Protein AF-A0A9E1IJA1-F1 (afdb_monomer_lite)

Sequence (299 aa):
PPPPMDEAPPPPPMDEAPPPPPMDEAPPPPPMDEAPPLPPMDEAPPPPPEAFPEAKGEAPTLEAEDEWGTVVAIDDDDAQFELGREAQLVQVGWMVNGTVVCGNHTKADLILPENRLVEGQEFLAMDYFLLQVRGRRGFVEILEHTEVLVDGDEPEEDRFDQIRDFEIEVIRRDDRGEEDFNIRLDITEDRSLPDPRARLVRIDNEDPLVAALITKGLPKGAERVIRCGKMEITLFYDGDGVTISNYLDTYRHGEGFKPFFVQRGKKRFKTAPEDGVDIELQVGDRLVIGNAVYLLKEE

Secondary structure (DSSP, 8-state):
-PPPPPPPPPPPPPPPPPPPPPPPPPPPPPPPPPPPPPPPPPPPPPPPP-----------------SS--B-EEEHHHHHHHHTSSEEEEEEEEEE-EEEEEESBTTSSEE-PEEE-STT------EEEEEEEETTEEEEEES-TTTEEETTB--SSSEES--SS-EEEEEEE-TTS-EEEEEEEEEE--TTSSSTT-EEEEEP-SSHHHHHHHEEEE-BTSEEEEEETTEEEEEEE-SS-EEEES-HHHHHSSSS---EEEE-TTS--EEPPTT---EEE-TT-EEEETTEEEEEEE-

Foldseek 3Di:
DDDDDDDDDDDDDDDDDDDDDDDDDDDDDDDDDDDDDDDDDDDDDDDDDDDDDDDPDDDDDPPPPPPQADFAADELVVLVVQVPFFKKKFFFFFWDAAKFWEWRHLPGLNHQHAYDDDPPQDDDTDTQWMWHAFQQWTKIFGPDQVFKDKQNHRDPDRMGGGLPDIKIWGFHADSVRHTDDTWIWHFAQDCQDPDNSTTTRGTDPPDSVSRSRGMGHADAQDWDWDDDNQWIWIWYHPPFWIKIFPGQCSCPPDDDHWFKWKAAASDHIDGDDNVRPIDIHGAQIWIQTRGTIIGIHGD

Radius of gyration: 28.22 Å; chains: 1; bounding box: 72×65×100 Å

pLDDT: mean 84.9, std 16.76, range [34.38, 98.31]

Structure (mmCIF, N/CA/C/O backbone):
data_AF-A0A9E1IJA1-F1
#
_entry.id   AF-A0A9E1IJA1-F1
#
loop_
_atom_site.group_PDB
_atom_site.id
_atom_site.type_symbol
_atom_site.label_atom_id
_atom_site.label_alt_id
_atom_site.label_comp_id
_atom_site.label_asym_id
_atom_site.label_entity_id
_atom_site.label_seq_id
_atom_site.pdbx_PDB_ins_code
_atom_site.Cartn_x
_atom_site.Cartn_y
_atom_site.Cartn_z
_atom_site.occupancy
_atom_site.B_iso_or_equiv
_atom_site.auth_seq_id
_atom_site.auth_comp_id
_atom_site.auth_asym_id
_atom_site.auth_atom_id
_atom_site.pdbx_PDB_model_num
ATOM 1 N N . PRO A 1 1 ? 33.658 -15.334 67.766 1.00 54.12 1 PRO A N 1
ATOM 2 C CA . PRO A 1 1 ? 33.503 -13.915 67.362 1.00 54.12 1 PRO A CA 1
ATOM 3 C C . PRO A 1 1 ? 34.153 -13.669 65.990 1.00 54.12 1 PRO A C 1
ATOM 5 O O . PRO A 1 1 ? 35.345 -13.940 65.860 1.00 54.12 1 PRO A O 1
ATOM 8 N N . PRO A 1 2 ? 33.392 -13.249 64.963 1.00 51.09 2 PRO A N 1
ATOM 9 C CA . PRO A 1 2 ? 33.969 -12.872 63.674 1.00 51.09 2 PRO A CA 1
ATOM 10 C C . PRO A 1 2 ? 34.705 -11.518 63.783 1.00 51.09 2 PRO A C 1
ATOM 12 O O . PRO A 1 2 ? 34.383 -10.733 64.681 1.00 51.09 2 PRO A O 1
ATOM 15 N N . PRO A 1 3 ? 35.708 -11.254 62.924 1.00 59.22 3 PRO A N 1
ATOM 16 C CA . PRO A 1 3 ? 36.438 -9.987 62.920 1.00 59.22 3 PRO A CA 1
ATOM 17 C C . PRO A 1 3 ? 35.564 -8.844 62.365 1.00 59.22 3 PRO A C 1
ATOM 19 O O . PRO A 1 3 ? 34.616 -9.114 61.622 1.00 59.22 3 PRO A O 1
ATOM 22 N N . PRO A 1 4 ? 35.850 -7.580 62.726 1.00 60.84 4 PRO A N 1
ATOM 23 C CA . PRO A 1 4 ? 35.076 -6.437 62.258 1.00 60.84 4 PRO A CA 1
ATOM 24 C C . PRO A 1 4 ? 35.341 -6.204 60.765 1.00 60.84 4 PRO A C 1
ATOM 26 O O . PRO A 1 4 ? 36.483 -6.292 60.317 1.00 60.84 4 PRO A O 1
ATOM 29 N N . MET A 1 5 ? 34.278 -5.948 60.000 1.00 63.00 5 MET A N 1
ATOM 30 C CA . MET A 1 5 ? 34.386 -5.581 58.588 1.00 63.00 5 MET A CA 1
ATOM 31 C C . MET A 1 5 ? 34.782 -4.107 58.476 1.00 63.00 5 MET A C 1
ATOM 33 O O . MET A 1 5 ? 34.131 -3.256 59.077 1.00 63.00 5 MET A O 1
ATOM 37 N N . ASP A 1 6 ? 35.849 -3.837 57.723 1.00 63.25 6 ASP A N 1
ATOM 38 C CA . ASP A 1 6 ? 36.274 -2.490 57.336 1.00 63.25 6 ASP A CA 1
ATOM 39 C C . ASP A 1 6 ? 35.200 -1.858 56.437 1.00 63.25 6 ASP A C 1
ATOM 41 O O . ASP A 1 6 ? 34.873 -2.392 55.373 1.00 63.25 6 ASP A O 1
ATOM 45 N N . GLU A 1 7 ? 34.638 -0.728 56.867 1.00 65.19 7 GLU A N 1
ATOM 46 C CA . GLU A 1 7 ? 33.746 0.084 56.040 1.00 65.19 7 GLU A CA 1
ATOM 47 C C . GLU A 1 7 ? 34.554 0.774 54.932 1.00 65.19 7 GLU A C 1
ATOM 49 O O . GLU A 1 7 ? 35.564 1.434 55.182 1.00 65.19 7 GLU A O 1
ATOM 54 N N . ALA A 1 8 ? 34.106 0.615 53.685 1.00 67.75 8 ALA A N 1
ATOM 55 C CA . ALA A 1 8 ? 34.710 1.281 52.540 1.00 67.75 8 ALA A CA 1
ATOM 56 C C . ALA A 1 8 ? 34.516 2.811 52.628 1.00 67.75 8 ALA A C 1
ATOM 58 O O . ALA A 1 8 ? 33.456 3.270 53.065 1.00 67.75 8 ALA A O 1
ATOM 59 N N . PRO A 1 9 ? 35.505 3.614 52.194 1.00 71.75 9 PRO A N 1
ATOM 60 C CA . PRO A 1 9 ? 35.419 5.067 52.261 1.00 71.75 9 PRO A CA 1
ATOM 61 C C . PRO A 1 9 ? 34.313 5.613 51.339 1.00 71.75 9 PRO A C 1
ATOM 63 O O . PRO A 1 9 ? 34.034 5.020 50.292 1.00 71.75 9 PRO A O 1
ATOM 66 N N . PRO A 1 10 ? 33.695 6.754 51.697 1.00 73.38 10 PRO A N 1
ATOM 67 C CA . PRO A 1 10 ? 32.639 7.358 50.896 1.00 73.38 10 PRO A CA 1
ATOM 68 C C . PRO A 1 10 ? 33.165 7.830 49.528 1.00 73.38 10 PRO A C 1
ATOM 70 O O . PRO A 1 10 ? 34.338 8.203 49.409 1.00 73.38 10 PRO A O 1
ATOM 73 N N . PRO A 1 11 ? 32.308 7.832 48.491 1.00 69.00 11 PRO A N 1
ATOM 74 C CA . PRO A 1 11 ? 32.689 8.287 47.161 1.00 69.00 11 PRO A CA 1
ATOM 75 C C . PRO A 1 11 ? 33.020 9.791 47.155 1.00 69.00 11 PRO A C 1
ATOM 77 O O . PRO A 1 11 ? 32.450 10.555 47.941 1.00 69.00 11 PRO A O 1
ATOM 80 N N . PRO A 1 12 ? 33.929 10.234 46.267 1.00 71.25 12 PRO A N 1
ATOM 81 C CA . PRO A 1 12 ? 34.278 11.643 46.140 1.00 71.25 12 PRO A CA 1
ATOM 82 C C . PRO A 1 12 ? 33.097 12.470 45.594 1.00 71.25 12 PRO A C 1
ATOM 84 O O . PRO A 1 12 ? 32.263 11.937 44.856 1.00 71.25 12 PRO A O 1
ATOM 87 N N . PRO A 1 13 ? 33.020 13.772 45.931 1.00 68.75 13 PRO A N 1
ATOM 88 C CA . PRO A 1 13 ? 31.987 14.661 45.410 1.00 68.75 13 PRO A CA 1
ATOM 89 C C . PRO A 1 13 ? 32.141 14.842 43.895 1.00 68.75 13 PRO A C 1
ATOM 91 O O . PRO A 1 13 ? 33.257 14.941 43.386 1.00 68.75 13 PRO A O 1
ATOM 94 N N . MET A 1 14 ? 31.015 14.872 43.179 1.00 67.62 14 MET A N 1
ATOM 95 C CA . MET A 1 14 ? 30.995 15.134 41.739 1.00 67.62 14 MET A CA 1
ATOM 96 C C . MET A 1 14 ? 31.075 16.641 41.474 1.00 67.62 14 MET A C 1
ATOM 98 O O . MET A 1 14 ? 30.318 17.404 42.071 1.00 67.62 14 MET A O 1
ATOM 102 N N . ASP A 1 15 ? 31.976 17.046 40.578 1.00 69.44 15 ASP A N 1
ATOM 103 C CA . ASP A 1 15 ? 32.079 18.420 40.078 1.00 69.44 15 ASP A CA 1
ATOM 104 C C . ASP A 1 15 ? 30.843 18.774 39.235 1.00 69.44 15 ASP A C 1
ATOM 106 O O . ASP A 1 15 ? 30.513 18.082 38.267 1.00 69.44 15 ASP A O 1
ATOM 110 N N . GLU A 1 16 ? 30.164 19.864 39.593 1.00 67.06 16 GLU A N 1
ATOM 111 C CA . GLU A 1 16 ? 29.080 20.434 38.791 1.00 67.06 16 GLU A CA 1
ATOM 112 C C . GLU A 1 16 ? 29.640 21.082 37.517 1.00 67.06 16 GLU A C 1
ATOM 114 O O . GLU A 1 16 ? 30.598 21.858 37.546 1.00 67.06 16 GLU A O 1
ATOM 119 N N . ALA A 1 17 ? 29.028 20.766 36.373 1.00 69.06 17 ALA A N 1
ATOM 120 C CA . ALA A 1 17 ? 29.396 21.354 35.092 1.00 69.06 17 ALA A CA 1
ATOM 121 C C . ALA A 1 17 ? 29.035 22.855 35.043 1.00 69.06 17 ALA A C 1
ATOM 123 O O . ALA A 1 17 ? 27.993 23.254 35.571 1.00 69.06 17 ALA A O 1
ATOM 124 N N . PRO A 1 18 ? 29.851 23.698 34.380 1.00 71.88 18 PRO A N 1
ATOM 125 C CA . PRO A 1 18 ? 29.576 25.125 34.273 1.00 71.88 18 PRO A CA 1
ATOM 126 C C . PRO A 1 18 ? 28.311 25.401 33.438 1.00 71.88 18 PRO A C 1
ATOM 128 O O . PRO A 1 18 ? 28.006 24.644 32.510 1.00 71.88 18 PRO A O 1
ATOM 131 N N . PRO A 1 19 ? 27.581 26.494 33.731 1.00 73.00 19 PRO A N 1
ATOM 132 C CA . PRO A 1 19 ? 26.377 26.851 32.994 1.00 73.00 19 PRO A CA 1
ATOM 133 C C . PRO A 1 19 ? 26.694 27.218 31.533 1.00 73.00 19 PRO A C 1
ATOM 135 O O . PRO A 1 19 ? 27.780 27.733 31.243 1.00 73.00 19 PRO A O 1
ATOM 138 N N . PRO A 1 20 ? 25.753 26.974 30.603 1.00 69.31 20 PRO A N 1
ATOM 139 C CA . PRO A 1 20 ? 25.940 27.302 29.196 1.00 69.31 20 PRO A CA 1
ATOM 140 C C . PRO A 1 20 ? 26.012 28.824 28.971 1.00 69.31 20 PRO A C 1
ATOM 142 O O . PRO A 1 20 ? 25.393 29.590 29.716 1.00 69.31 20 PRO A O 1
ATOM 145 N N . PRO A 1 21 ? 26.749 29.277 27.940 1.00 70.81 21 PRO A N 1
ATOM 146 C CA . PRO A 1 21 ? 26.824 30.690 27.592 1.00 70.81 21 PRO A CA 1
ATOM 147 C C . PRO A 1 21 ? 25.475 31.215 27.061 1.00 70.81 21 PRO A C 1
ATOM 149 O O . PRO A 1 21 ? 24.700 30.443 26.487 1.00 70.81 21 PRO A O 1
ATOM 152 N N . PRO A 1 22 ? 25.186 32.521 27.225 1.00 68.12 22 PRO A N 1
ATOM 153 C CA . PRO A 1 22 ? 23.973 33.130 26.690 1.00 68.12 22 PRO A CA 1
ATOM 154 C C . PRO A 1 22 ? 23.989 33.115 25.156 1.00 68.12 22 PRO A C 1
ATOM 156 O O . PRO A 1 22 ? 25.031 33.329 24.537 1.00 68.12 22 PRO A O 1
ATOM 159 N N . MET A 1 23 ? 22.829 32.851 24.551 1.00 68.75 23 MET A N 1
ATOM 160 C CA . MET A 1 23 ? 22.661 32.893 23.098 1.00 68.75 23 MET A CA 1
ATOM 161 C C . MET A 1 23 ? 22.440 34.333 22.629 1.00 68.75 23 MET A C 1
ATOM 163 O O . MET A 1 23 ? 21.618 35.044 23.204 1.00 68.75 23 MET A O 1
ATOM 167 N N . ASP A 1 24 ? 23.168 34.737 21.588 1.00 70.25 24 ASP A N 1
ATOM 168 C CA . ASP A 1 24 ? 22.983 36.016 20.896 1.00 70.25 24 ASP A CA 1
ATOM 169 C C . ASP A 1 24 ? 21.649 36.009 20.133 1.00 70.25 24 ASP A C 1
ATOM 171 O O . ASP A 1 24 ? 21.377 35.100 19.342 1.00 70.25 24 ASP A O 1
ATOM 175 N N . GLU A 1 25 ? 20.813 37.022 20.364 1.00 64.44 25 GLU A N 1
ATOM 176 C CA . GLU A 1 25 ? 19.577 37.226 19.607 1.00 64.44 25 GLU A CA 1
ATOM 177 C C . GLU A 1 25 ? 19.898 37.700 18.183 1.00 64.44 25 GLU A C 1
ATOM 179 O O . GLU A 1 25 ? 20.655 38.649 17.968 1.00 64.44 25 GLU A O 1
ATOM 184 N N . ALA A 1 26 ? 19.310 37.033 17.189 1.00 65.25 26 ALA A N 1
ATOM 185 C CA . ALA A 1 26 ? 19.467 37.403 15.788 1.00 65.25 26 ALA A CA 1
ATOM 186 C C . ALA A 1 26 ? 18.785 38.756 15.487 1.00 65.25 26 ALA A C 1
ATOM 188 O O . ALA A 1 26 ? 17.707 39.033 16.021 1.00 65.25 26 ALA A O 1
ATOM 189 N N . PRO A 1 27 ? 19.367 39.595 14.609 1.00 68.25 27 PRO A N 1
ATOM 190 C CA . PRO A 1 27 ? 18.772 40.875 14.243 1.00 68.25 27 PRO A CA 1
ATOM 191 C C . PRO A 1 27 ? 17.455 40.688 13.467 1.00 68.25 27 PRO A C 1
ATOM 193 O O . PRO A 1 27 ? 17.305 39.707 12.731 1.00 68.25 27 PRO A O 1
ATOM 196 N N . PRO A 1 28 ? 16.503 41.631 13.595 1.00 69.69 28 PRO A N 1
ATOM 197 C CA . PRO A 1 28 ? 15.216 41.545 12.918 1.00 69.69 28 PRO A CA 1
ATOM 198 C C . PRO A 1 28 ? 15.365 41.658 11.390 1.00 69.69 28 PRO A C 1
ATOM 200 O O . PRO A 1 28 ? 16.285 42.325 10.903 1.00 69.69 28 PRO A O 1
ATOM 203 N N . PRO A 1 29 ? 14.456 41.029 10.622 1.00 62.00 29 PRO A N 1
ATOM 204 C CA . PRO A 1 29 ? 14.501 41.064 9.167 1.00 62.00 29 PRO A CA 1
ATOM 205 C C . PRO A 1 29 ? 14.208 42.473 8.620 1.00 62.00 29 PRO A C 1
ATOM 207 O O . PRO A 1 29 ? 13.456 43.235 9.237 1.00 62.00 29 PRO A O 1
ATOM 210 N N . PRO A 1 30 ? 14.781 42.832 7.456 1.00 65.88 30 PRO A N 1
ATOM 211 C CA . PRO A 1 30 ? 14.491 44.101 6.801 1.00 65.88 30 PRO A CA 1
ATOM 212 C C . PRO A 1 30 ? 13.049 44.141 6.256 1.00 65.88 30 PRO A C 1
ATOM 214 O O . PRO A 1 30 ? 12.488 43.092 5.928 1.00 65.88 30 PRO A O 1
ATOM 217 N N . PRO A 1 31 ? 12.443 45.337 6.135 1.00 64.00 31 PRO A N 1
ATOM 218 C CA . PRO A 1 31 ? 11.104 45.490 5.573 1.00 64.00 31 PRO A CA 1
ATOM 219 C C . PRO A 1 31 ? 11.089 45.147 4.076 1.00 64.00 31 PRO A C 1
ATOM 221 O O . PRO A 1 31 ? 12.030 45.472 3.351 1.00 64.00 31 PRO A O 1
ATOM 224 N N . MET A 1 32 ? 10.017 44.491 3.627 1.00 64.94 32 MET A N 1
ATOM 225 C CA . MET A 1 32 ? 9.801 44.163 2.215 1.00 64.94 32 MET A CA 1
ATOM 226 C C . MET A 1 32 ? 9.172 45.349 1.477 1.00 64.94 32 MET A C 1
ATOM 228 O O . MET A 1 32 ? 8.198 45.923 1.960 1.00 64.94 32 MET A O 1
ATOM 232 N N . ASP A 1 33 ? 9.724 45.690 0.312 1.00 61.84 33 ASP A N 1
ATOM 233 C CA . ASP A 1 33 ? 9.159 46.679 -0.611 1.00 61.84 33 ASP A CA 1
ATOM 234 C C . ASP A 1 33 ? 7.861 46.148 -1.245 1.00 61.84 33 ASP A C 1
ATOM 236 O O . ASP A 1 33 ? 7.817 45.032 -1.770 1.00 61.84 33 ASP A O 1
ATOM 240 N N . GLU A 1 34 ? 6.805 46.962 -1.211 1.00 54.72 34 GLU A N 1
ATOM 241 C CA . GLU A 1 34 ? 5.533 46.681 -1.881 1.00 54.72 34 GLU A CA 1
ATOM 242 C C . GLU A 1 34 ? 5.691 46.763 -3.408 1.00 54.72 34 GLU A C 1
ATOM 244 O O . GLU A 1 34 ? 6.220 47.733 -3.957 1.00 54.72 34 GLU A O 1
ATOM 249 N N . ALA A 1 35 ? 5.207 45.738 -4.113 1.00 59.97 35 ALA A N 1
ATOM 250 C CA . ALA A 1 35 ? 5.192 45.711 -5.571 1.00 59.97 35 ALA A CA 1
ATOM 251 C C . ALA A 1 35 ? 4.186 46.737 -6.142 1.00 59.97 35 ALA A C 1
ATOM 253 O O . ALA A 1 35 ? 3.112 46.933 -5.567 1.00 59.97 35 ALA A O 1
ATOM 254 N N . PRO A 1 36 ? 4.486 47.378 -7.288 1.00 59.06 36 PRO A N 1
ATOM 255 C CA . PRO A 1 36 ? 3.587 48.353 -7.896 1.00 59.06 36 PRO A CA 1
ATOM 256 C C . PRO A 1 36 ? 2.305 47.693 -8.444 1.00 59.06 36 PRO A C 1
ATOM 258 O O . PRO A 1 36 ? 2.344 46.541 -8.885 1.00 59.06 36 PRO A O 1
ATOM 261 N N . PRO A 1 37 ? 1.170 48.417 -8.464 1.00 58.81 37 PRO A N 1
ATOM 262 C CA . PRO A 1 37 ? -0.103 47.883 -8.933 1.00 58.81 37 PRO A CA 1
ATOM 263 C C . PRO A 1 37 ? -0.094 47.613 -10.444 1.00 58.81 37 PRO A C 1
ATOM 265 O O . PRO A 1 37 ? 0.488 48.364 -11.229 1.00 58.81 37 PRO A O 1
ATOM 268 N N . LEU A 1 38 ? -0.775 46.535 -10.842 1.00 53.44 38 LEU A N 1
ATOM 269 C CA . LEU A 1 38 ? -0.938 46.130 -12.239 1.00 53.44 38 LEU A CA 1
ATOM 270 C C . LEU A 1 38 ? -1.835 47.115 -13.019 1.00 53.44 38 LEU A C 1
ATOM 272 O O . LEU A 1 38 ? -2.770 47.680 -12.444 1.00 53.44 38 LEU A O 1
ATOM 276 N N . PRO A 1 39 ? -1.587 47.315 -14.327 1.00 53.09 39 PRO A N 1
ATOM 277 C CA . PRO A 1 39 ? -2.423 48.165 -15.169 1.00 53.09 39 PRO A CA 1
ATOM 278 C C . PRO A 1 39 ? -3.796 47.521 -15.458 1.00 53.09 39 PRO A C 1
ATOM 280 O O . PRO A 1 39 ? -3.899 46.293 -15.500 1.00 53.09 39 PRO A O 1
ATOM 283 N N . PRO A 1 40 ? -4.851 48.327 -15.687 1.00 54.53 40 PRO A N 1
ATOM 284 C CA . PRO A 1 40 ? -6.183 47.821 -16.008 1.00 54.53 40 PRO A CA 1
ATOM 285 C C . PRO A 1 40 ? -6.219 47.182 -17.404 1.00 54.53 40 PRO A C 1
ATOM 287 O O . PRO A 1 40 ? -5.657 47.720 -18.359 1.00 54.53 40 PRO A O 1
ATOM 290 N N . MET A 1 41 ? -6.889 46.034 -17.509 1.00 53.53 41 MET A N 1
ATOM 291 C CA . MET A 1 41 ? -7.166 45.346 -18.774 1.00 53.53 41 MET A CA 1
ATOM 292 C C . MET A 1 41 ? -8.319 46.045 -19.511 1.00 53.53 41 MET A C 1
ATOM 294 O O . MET A 1 41 ? -9.335 46.371 -18.902 1.00 53.53 41 MET A O 1
ATOM 298 N N . ASP A 1 42 ? -8.140 46.262 -20.813 1.00 48.00 42 ASP A N 1
ATOM 299 C CA . ASP A 1 42 ? -9.104 46.874 -21.735 1.00 48.00 42 ASP A CA 1
ATOM 300 C C . ASP A 1 42 ? -10.232 45.873 -22.073 1.00 48.00 42 ASP A C 1
ATOM 302 O O . ASP A 1 42 ? -9.959 44.747 -22.501 1.00 48.00 42 ASP A O 1
ATOM 306 N N . GLU A 1 43 ? -11.496 46.261 -21.879 1.00 47.69 43 GLU A N 1
ATOM 307 C CA . GLU A 1 43 ? -12.670 45.461 -22.257 1.00 47.69 43 GLU A CA 1
ATOM 308 C C . GLU A 1 43 ? -12.865 45.465 -23.782 1.00 47.69 43 GLU A C 1
ATOM 310 O O . GLU A 1 43 ? -13.032 46.514 -24.407 1.00 47.69 43 GLU A O 1
ATOM 315 N N . ALA A 1 44 ? -12.913 44.279 -24.395 1.00 47.62 44 ALA A N 1
ATOM 316 C CA . ALA A 1 44 ? -13.358 44.120 -25.778 1.00 47.62 44 ALA A CA 1
ATOM 317 C C . ALA A 1 44 ? -14.905 44.034 -25.855 1.00 47.62 44 ALA A C 1
ATOM 319 O O . ALA A 1 44 ? -15.533 43.469 -24.958 1.00 47.62 44 ALA A O 1
ATOM 320 N N . PRO A 1 45 ? -15.537 44.577 -26.917 1.00 49.44 45 PRO A N 1
ATOM 321 C CA . PRO A 1 45 ? -16.986 44.789 -26.992 1.00 49.44 45 PRO A CA 1
ATOM 322 C C . PRO A 1 45 ? -17.794 43.494 -27.218 1.00 49.44 45 PRO A C 1
ATOM 324 O O . PRO A 1 45 ? -17.269 42.530 -27.780 1.00 49.44 45 PRO A O 1
ATOM 327 N N . PRO A 1 46 ? -19.092 43.470 -26.845 1.00 52.25 46 PRO A N 1
ATOM 328 C CA . PRO A 1 46 ? -19.922 42.273 -26.946 1.00 52.25 46 PRO A CA 1
ATOM 329 C C . PRO A 1 46 ? -20.316 41.949 -28.403 1.00 52.25 46 PRO A C 1
ATOM 331 O O . PRO A 1 46 ? -20.530 42.868 -29.202 1.00 52.25 46 PRO A O 1
ATOM 334 N N . PRO A 1 47 ? -20.469 40.660 -28.763 1.00 55.06 47 PRO A N 1
ATOM 335 C CA . PRO A 1 47 ? -20.999 40.254 -30.063 1.00 55.06 47 PRO A CA 1
ATOM 336 C C . PRO A 1 47 ? -22.531 40.459 -30.171 1.00 55.06 47 PRO A C 1
ATOM 338 O O . PRO A 1 47 ? -23.228 40.480 -29.153 1.00 55.06 47 PRO A O 1
ATOM 341 N N . PRO A 1 48 ? -23.074 40.629 -31.397 1.00 50.66 48 PRO A N 1
ATOM 342 C CA . PRO A 1 48 ? -24.495 40.899 -31.640 1.00 50.66 48 PRO A CA 1
ATOM 343 C C . PRO A 1 48 ? -25.390 39.653 -31.454 1.00 50.66 48 PRO A C 1
ATOM 345 O O . PRO A 1 48 ? -24.892 38.529 -31.513 1.00 50.66 48 PRO A O 1
ATOM 348 N N . PRO A 1 49 ? -26.713 39.832 -31.248 1.00 48.94 49 PRO A N 1
ATOM 349 C CA . PRO A 1 49 ? -27.606 38.753 -30.836 1.00 48.94 49 PRO A CA 1
ATOM 350 C C . PRO A 1 49 ? -28.112 37.926 -32.026 1.00 48.94 49 PRO A C 1
ATOM 352 O O . PRO A 1 49 ? -28.748 38.462 -32.934 1.00 48.94 49 PRO A O 1
ATOM 355 N N . GLU A 1 50 ? -27.916 36.609 -31.970 1.00 44.66 50 GLU A N 1
ATOM 356 C CA . GLU A 1 50 ? -28.661 35.636 -32.774 1.00 44.66 50 GLU A CA 1
ATOM 357 C C . GLU A 1 50 ? -29.600 34.823 -31.878 1.00 44.66 50 GLU A C 1
ATOM 359 O O . GLU A 1 50 ? -29.308 34.533 -30.718 1.00 44.66 50 GLU A O 1
ATOM 364 N N . ALA A 1 51 ? -30.785 34.538 -32.409 1.00 38.50 51 ALA A N 1
ATOM 365 C CA . ALA A 1 51 ? -31.956 34.126 -31.659 1.00 38.50 51 ALA A CA 1
ATOM 366 C C . ALA A 1 51 ? -32.258 32.617 -31.774 1.00 38.50 51 ALA A C 1
ATOM 368 O O . ALA A 1 51 ? -32.185 32.054 -32.865 1.00 38.50 51 ALA A O 1
ATOM 369 N N . PHE A 1 52 ? -32.762 32.081 -30.648 1.00 37.38 52 PHE A N 1
ATOM 370 C CA . PHE A 1 52 ? -33.515 30.829 -30.397 1.00 37.38 52 PHE A CA 1
ATOM 371 C C . PHE A 1 52 ? -32.731 29.505 -30.257 1.00 37.38 52 PHE A C 1
ATOM 373 O O . PHE A 1 52 ? -31.729 29.335 -30.944 1.00 37.38 52 PHE A O 1
ATOM 380 N N . PRO A 1 53 ? -33.217 28.505 -29.473 1.00 41.62 53 PRO A N 1
ATOM 381 C CA . PRO A 1 53 ? -34.417 28.449 -28.616 1.00 41.62 53 PRO A CA 1
ATOM 382 C C . PRO A 1 53 ? -34.120 28.159 -27.121 1.00 41.62 53 PRO A C 1
ATOM 384 O O . PRO A 1 53 ? -33.017 27.779 -26.742 1.00 41.62 53 PRO A O 1
ATOM 387 N N . GLU A 1 54 ? -35.132 28.337 -26.266 1.00 47.62 54 GLU A N 1
ATOM 388 C CA . GLU A 1 54 ? -35.098 28.064 -24.822 1.00 47.62 54 GLU A CA 1
ATOM 389 C C . GLU A 1 54 ? -34.664 26.622 -24.502 1.00 47.62 54 GLU A C 1
ATOM 391 O O . GLU A 1 54 ? -35.419 25.669 -24.701 1.00 47.62 54 GLU A O 1
ATOM 396 N N . ALA A 1 55 ? -33.469 26.472 -23.933 1.00 35.75 55 ALA A N 1
ATOM 397 C CA . ALA A 1 55 ? -33.071 25.292 -23.180 1.00 35.75 55 ALA A CA 1
ATOM 398 C C . ALA A 1 55 ? -32.993 25.688 -21.703 1.00 35.75 55 ALA A C 1
ATOM 400 O O . ALA A 1 55 ? -32.244 26.591 -21.328 1.00 35.75 55 ALA A O 1
ATOM 401 N N . LYS A 1 56 ? -33.797 25.029 -20.865 1.00 48.31 56 LYS A N 1
ATOM 402 C CA . LYS A 1 56 ? -33.665 25.072 -19.407 1.00 48.31 56 LYS A CA 1
ATOM 403 C C . LYS A 1 56 ? -32.316 24.454 -19.033 1.00 48.31 56 LYS A C 1
ATOM 405 O O . LYS A 1 56 ? -32.228 23.247 -18.849 1.00 48.31 56 LYS A O 1
ATOM 410 N N . GLY A 1 57 ? -31.277 25.278 -18.986 1.00 34.38 57 GLY A N 1
ATOM 411 C CA . GLY A 1 57 ? -30.021 24.944 -18.334 1.00 34.38 57 GLY A CA 1
ATOM 412 C C . GLY A 1 57 ? -30.154 25.268 -16.856 1.00 34.38 57 GLY A C 1
ATOM 413 O O . GLY A 1 57 ? -30.332 26.432 -16.493 1.00 34.38 57 GLY A O 1
ATOM 414 N N . GLU A 1 58 ? -30.117 24.237 -16.019 1.00 41.53 58 GLU A N 1
ATOM 415 C CA . GLU A 1 58 ? -29.746 24.394 -14.617 1.00 41.53 58 GLU A CA 1
ATOM 416 C C . GLU A 1 58 ? -28.430 25.177 -14.548 1.00 41.53 58 GLU A C 1
ATOM 418 O O . GLU A 1 58 ? -27.515 24.970 -15.349 1.00 41.53 58 G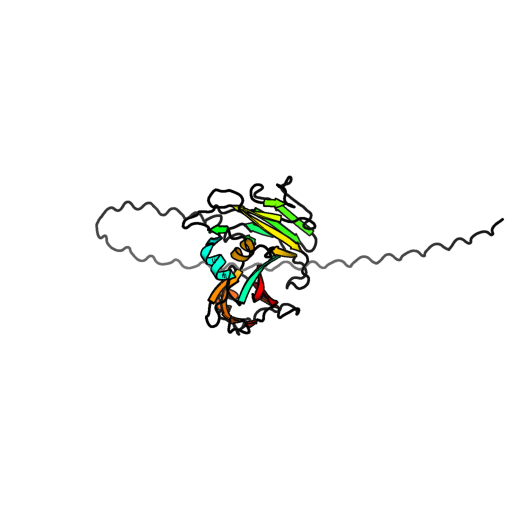LU A O 1
ATOM 423 N N . ALA A 1 59 ? -28.373 26.141 -13.630 1.00 41.38 59 ALA A N 1
ATOM 424 C CA . ALA A 1 59 ? -27.145 26.859 -13.331 1.00 41.38 59 ALA A CA 1
ATOM 425 C C . ALA A 1 59 ? -26.063 25.845 -12.920 1.00 41.38 59 ALA A C 1
ATOM 427 O O . ALA A 1 59 ? -26.407 24.857 -12.267 1.00 41.38 59 ALA A O 1
ATOM 428 N N . PRO A 1 60 ? -24.780 26.072 -13.253 1.00 41.41 60 PRO A N 1
ATOM 429 C CA . PRO A 1 60 ? -23.714 25.220 -12.757 1.00 41.41 60 PRO A CA 1
ATOM 430 C C . PRO A 1 60 ? -23.758 25.267 -11.230 1.00 41.41 60 PRO A C 1
ATOM 432 O O . PRO A 1 60 ? -23.523 26.309 -10.614 1.00 41.41 60 PRO A O 1
ATOM 435 N N . THR A 1 61 ? -24.120 24.142 -10.620 1.00 40.75 61 THR A N 1
ATOM 436 C CA . THR A 1 61 ? -23.784 23.872 -9.231 1.00 40.75 61 THR A CA 1
ATOM 437 C C . THR A 1 61 ? -22.279 24.032 -9.133 1.00 40.75 61 THR A C 1
ATOM 439 O O . THR A 1 61 ? -21.544 23.342 -9.834 1.00 40.75 61 THR A O 1
ATOM 442 N N . LEU A 1 62 ? -21.836 24.990 -8.319 1.00 42.69 62 LEU A N 1
ATOM 443 C CA . LEU A 1 62 ? -20.478 25.011 -7.793 1.00 42.69 62 LEU A CA 1
ATOM 444 C C . LEU A 1 62 ? -20.190 23.587 -7.319 1.00 42.69 62 LEU A C 1
ATOM 446 O O . LEU A 1 62 ? -20.859 23.120 -6.396 1.00 42.69 62 LEU A O 1
ATOM 450 N N . GLU A 1 63 ? -19.308 22.882 -8.027 1.00 42.94 63 GLU A N 1
ATOM 451 C CA . GLU A 1 63 ? -18.848 21.554 -7.643 1.00 42.94 63 GLU A CA 1
ATOM 452 C C . GLU A 1 63 ? -18.318 21.700 -6.219 1.00 42.94 63 GLU A C 1
ATOM 454 O O . GLU A 1 63 ? -17.318 22.381 -5.984 1.00 42.94 63 GLU A O 1
ATOM 459 N N . ALA A 1 64 ? -19.062 21.165 -5.247 1.00 45.00 64 ALA A N 1
ATOM 460 C CA . ALA A 1 64 ? -18.516 20.946 -3.925 1.00 45.00 64 ALA A CA 1
ATOM 461 C C . ALA A 1 64 ? -17.257 20.116 -4.162 1.00 45.00 64 ALA A C 1
ATOM 463 O O . ALA A 1 64 ? -17.345 19.066 -4.800 1.00 45.00 64 ALA A O 1
ATOM 464 N N . GLU A 1 65 ? -16.098 20.635 -3.757 1.00 55.16 65 GLU A N 1
ATOM 465 C CA . GLU A 1 65 ? -14.859 19.871 -3.794 1.00 55.16 65 GLU A CA 1
ATOM 466 C C . GLU A 1 65 ? -15.155 18.546 -3.099 1.00 55.16 65 GLU A C 1
ATOM 468 O O . GLU A 1 65 ? -15.445 18.543 -1.905 1.00 55.16 65 GLU A O 1
ATOM 473 N N . ASP A 1 66 ? -15.190 17.459 -3.875 1.00 71.94 66 ASP A N 1
ATOM 474 C CA . ASP A 1 66 ? -15.531 16.122 -3.399 1.00 71.94 66 ASP A CA 1
ATOM 475 C C . ASP A 1 66 ? -14.661 15.842 -2.176 1.00 71.94 66 ASP A C 1
ATOM 477 O O . ASP A 1 66 ? -13.442 15.733 -2.307 1.00 71.94 66 ASP A O 1
ATOM 481 N N . GLU A 1 67 ? -15.263 15.867 -0.984 1.00 80.00 67 GLU A N 1
ATOM 482 C CA . GLU A 1 67 ? -14.568 15.920 0.306 1.00 80.00 67 GLU A CA 1
ATOM 483 C C . GLU A 1 67 ? -13.630 14.721 0.469 1.00 80.00 67 GLU A C 1
ATOM 485 O O . GLU A 1 67 ? -12.526 14.878 0.992 1.00 80.00 67 GLU A O 1
ATOM 490 N N . TRP A 1 68 ? -13.989 13.596 -0.145 1.00 79.69 68 TRP A N 1
ATOM 491 C CA . TRP A 1 68 ? -13.344 12.299 -0.004 1.00 79.69 68 TRP A CA 1
ATOM 492 C C . TRP A 1 68 ? -12.541 11.896 -1.250 1.00 79.69 68 TRP A C 1
ATOM 494 O O . TRP A 1 68 ? -11.541 11.182 -1.155 1.00 79.69 68 TRP A O 1
ATOM 504 N N . GLY A 1 69 ? -12.893 12.413 -2.427 1.00 87.19 69 GLY A N 1
ATOM 505 C CA . GLY A 1 69 ? -12.368 11.896 -3.689 1.00 87.19 69 GLY A CA 1
ATOM 506 C C . GLY A 1 69 ? -12.926 10.500 -3.989 1.00 87.19 69 GLY A C 1
ATOM 507 O O . GLY A 1 69 ? -13.891 10.047 -3.386 1.00 87.19 69 GLY A O 1
ATOM 508 N N . THR A 1 70 ? -12.317 9.782 -4.933 1.00 92.62 70 THR A N 1
ATOM 509 C CA . THR A 1 70 ? -12.881 8.512 -5.429 1.00 92.62 70 THR A CA 1
ATOM 510 C C . THR A 1 70 ? -12.486 7.316 -4.561 1.00 92.62 70 THR A C 1
ATOM 512 O O . THR A 1 70 ? -11.320 7.218 -4.170 1.00 92.62 70 THR A O 1
ATOM 515 N N . VAL A 1 71 ? -13.416 6.384 -4.320 1.00 95.00 71 VAL A N 1
ATOM 516 C CA . VAL A 1 71 ? -13.101 5.067 -3.738 1.00 95.00 71 VAL A CA 1
ATOM 517 C C . VAL A 1 71 ? -12.220 4.269 -4.694 1.00 95.00 71 VAL A C 1
ATOM 519 O O . VAL A 1 71 ? -12.465 4.203 -5.899 1.00 95.00 71 VAL A O 1
ATOM 522 N N . VAL A 1 72 ? -11.181 3.653 -4.148 1.00 94.94 72 VAL A N 1
ATOM 523 C CA . VAL A 1 72 ? -10.301 2.736 -4.855 1.00 94.94 72 VAL A CA 1
ATOM 524 C C . VAL A 1 72 ? -10.853 1.332 -4.673 1.00 94.94 72 VAL A C 1
ATOM 526 O O . VAL A 1 72 ? -10.882 0.808 -3.567 1.00 94.94 72 VAL A O 1
ATOM 529 N N . ALA A 1 73 ? -11.277 0.720 -5.771 1.00 94.88 73 ALA A N 1
ATOM 530 C CA . ALA A 1 73 ? -11.761 -0.651 -5.797 1.00 94.88 73 ALA A CA 1
ATOM 531 C C . ALA A 1 73 ? -11.044 -1.433 -6.896 1.00 94.88 73 ALA A C 1
ATOM 533 O O . ALA A 1 73 ? -10.585 -0.850 -7.886 1.00 94.88 73 ALA A O 1
ATOM 534 N N . ILE A 1 74 ? -10.940 -2.741 -6.705 1.00 94.31 74 ILE A N 1
ATOM 535 C CA . ILE A 1 74 ? -10.324 -3.674 -7.643 1.00 94.31 74 ILE A CA 1
ATOM 536 C C . ILE A 1 74 ? -11.354 -4.739 -7.968 1.00 94.31 74 ILE A C 1
ATOM 538 O O . ILE A 1 74 ? -11.950 -5.302 -7.060 1.00 94.31 74 ILE A O 1
ATOM 542 N N . ASP A 1 75 ? -11.571 -4.983 -9.254 1.00 94.25 75 ASP A N 1
ATOM 543 C CA . ASP A 1 75 ? -12.465 -6.038 -9.715 1.00 94.25 75 ASP A CA 1
ATOM 544 C C . ASP A 1 75 ? -11.839 -7.415 -9.449 1.00 94.25 75 ASP A C 1
ATOM 546 O O . ASP A 1 75 ? -10.669 -7.635 -9.770 1.00 94.25 75 ASP A O 1
ATOM 550 N N . ASP A 1 76 ? -12.610 -8.333 -8.864 1.00 91.50 76 ASP A N 1
ATOM 551 C CA . ASP A 1 76 ? -12.113 -9.642 -8.412 1.00 91.50 76 ASP A CA 1
ATOM 552 C C . ASP A 1 76 ? -11.500 -10.456 -9.565 1.00 91.50 76 ASP A C 1
ATOM 554 O O . ASP A 1 76 ? -10.388 -10.975 -9.452 1.00 91.50 76 ASP A O 1
ATOM 558 N N . ASP A 1 77 ? -12.164 -10.464 -10.725 1.00 89.12 77 ASP A N 1
ATOM 559 C CA . ASP A 1 77 ? -11.677 -11.129 -11.940 1.00 89.12 77 ASP A CA 1
ATOM 560 C C . ASP A 1 77 ? -10.309 -10.582 -12.393 1.00 89.12 77 ASP A C 1
ATOM 562 O O . ASP A 1 77 ? -9.412 -11.349 -12.765 1.00 89.12 77 ASP A O 1
ATOM 566 N N . ASP A 1 78 ? -10.125 -9.258 -12.332 1.00 90.06 78 ASP A N 1
ATOM 567 C CA . ASP A 1 78 ? -8.848 -8.621 -12.654 1.00 90.06 78 ASP A CA 1
ATOM 568 C C . ASP A 1 78 ? -7.796 -9.006 -11.608 1.00 90.06 78 ASP A C 1
ATOM 570 O O . ASP A 1 78 ? -6.677 -9.372 -11.964 1.00 90.06 78 ASP A O 1
ATOM 574 N N . ALA A 1 79 ? -8.154 -8.989 -10.323 1.00 89.44 79 ALA A N 1
ATOM 575 C CA . ALA A 1 79 ? -7.261 -9.315 -9.218 1.00 89.44 79 ALA A CA 1
ATOM 576 C C . ALA A 1 79 ? -6.715 -10.752 -9.313 1.00 89.44 79 ALA A C 1
ATOM 578 O O . ALA A 1 79 ? -5.505 -10.969 -9.203 1.00 89.44 79 ALA A O 1
ATOM 579 N N . GLN A 1 80 ? -7.580 -11.729 -9.602 1.00 89.44 80 GLN A N 1
ATOM 580 C CA . GLN A 1 80 ? -7.180 -13.125 -9.811 1.00 89.44 80 GLN A CA 1
ATOM 581 C C . GLN A 1 80 ? -6.262 -13.278 -11.028 1.00 89.44 80 GLN A C 1
ATOM 583 O O . GLN A 1 80 ? -5.274 -14.018 -10.992 1.00 89.44 80 GLN A O 1
ATOM 588 N N . PHE A 1 81 ? -6.548 -12.549 -12.110 1.00 90.38 81 PHE A N 1
ATOM 589 C CA . PHE A 1 81 ? -5.685 -12.539 -13.285 1.00 90.38 81 PHE A CA 1
ATOM 590 C C . PHE A 1 81 ? -4.309 -11.925 -12.993 1.00 90.38 81 PHE A C 1
ATOM 592 O O . PHE A 1 81 ? -3.303 -12.382 -13.539 1.00 90.38 81 PHE A O 1
ATOM 599 N N . GLU A 1 82 ? -4.242 -10.907 -12.134 1.00 91.50 82 GLU A N 1
ATOM 600 C CA . GLU A 1 82 ? -2.983 -10.307 -11.696 1.00 91.50 82 GLU A CA 1
ATOM 601 C C . GLU A 1 82 ? -2.139 -11.245 -10.838 1.00 91.50 82 GLU A C 1
ATOM 603 O O . GLU A 1 82 ? -0.921 -11.307 -11.030 1.00 91.50 82 GLU A O 1
ATOM 608 N N . LEU A 1 83 ? -2.776 -11.988 -9.932 1.00 92.06 83 LEU A N 1
ATOM 609 C CA . LEU A 1 83 ? -2.105 -12.959 -9.074 1.00 92.06 83 LEU A CA 1
ATOM 610 C C . LEU A 1 83 ? -1.514 -14.138 -9.841 1.00 92.06 83 LEU A C 1
ATOM 612 O O . LEU A 1 83 ? -0.493 -14.651 -9.423 1.00 92.06 83 LEU A O 1
ATOM 616 N N . GLY A 1 84 ? -2.098 -14.551 -10.967 1.00 91.56 84 GLY A N 1
ATOM 617 C CA . GLY A 1 84 ? -1.578 -15.683 -11.746 1.00 91.56 84 GLY A CA 1
ATOM 618 C C . GLY A 1 84 ? -0.355 -15.371 -12.621 1.00 91.56 84 GLY A C 1
ATOM 619 O O . GLY A 1 84 ? -0.023 -16.161 -13.511 1.00 91.56 84 GLY A O 1
ATOM 620 N N . ARG A 1 85 ? 0.265 -14.192 -12.479 1.00 93.81 85 ARG A N 1
ATOM 621 C CA . ARG A 1 85 ? 1.409 -13.767 -13.302 1.00 93.81 85 ARG A CA 1
ATOM 622 C C . ARG A 1 85 ? 2.733 -14.093 -12.613 1.00 93.81 85 ARG A C 1
ATOM 624 O O . ARG A 1 85 ? 2.894 -13.823 -11.431 1.00 93.81 85 ARG A O 1
ATOM 631 N N . GLU A 1 86 ? 3.693 -14.560 -13.419 1.00 93.25 86 GLU A N 1
ATOM 632 C CA . GLU A 1 86 ? 5.037 -15.004 -13.003 1.00 93.25 86 GLU A CA 1
ATOM 633 C C . GLU A 1 86 ? 5.763 -13.954 -12.151 1.00 93.25 86 GLU A C 1
ATOM 635 O O . GLU A 1 86 ? 6.139 -14.238 -11.023 1.00 93.25 86 GLU A O 1
ATOM 640 N N . ALA A 1 87 ? 5.906 -12.721 -12.646 1.00 95.88 87 ALA A N 1
ATOM 641 C CA . ALA A 1 87 ? 6.499 -11.624 -11.884 1.00 95.88 87 ALA A CA 1
ATOM 642 C C . ALA A 1 87 ? 5.422 -10.705 -11.308 1.00 95.88 87 ALA A C 1
ATOM 644 O O . ALA A 1 87 ? 4.466 -10.347 -11.994 1.00 95.88 87 ALA A O 1
ATOM 645 N N . GLN A 1 88 ? 5.600 -10.264 -10.065 1.00 96.94 88 GLN A N 1
ATOM 646 C CA . GLN A 1 88 ? 4.594 -9.500 -9.330 1.00 96.94 88 GLN A CA 1
ATOM 647 C C . GLN A 1 88 ? 5.222 -8.334 -8.577 1.00 96.94 88 GLN A C 1
ATOM 649 O O . GLN A 1 88 ? 6.159 -8.509 -7.798 1.00 96.94 88 GLN A O 1
ATOM 654 N N . LEU A 1 89 ? 4.669 -7.134 -8.754 1.00 97.38 89 LEU A N 1
ATOM 655 C CA . LEU A 1 89 ? 4.950 -6.011 -7.870 1.00 97.38 89 LEU A CA 1
ATOM 656 C C . LEU A 1 89 ? 3.880 -5.963 -6.778 1.00 97.38 89 LEU A C 1
ATOM 658 O O . LEU A 1 89 ? 2.730 -5.610 -7.036 1.00 97.38 89 LEU A O 1
ATOM 662 N N . VAL A 1 90 ? 4.272 -6.315 -5.558 1.00 97.31 90 VAL A N 1
ATOM 663 C CA . VAL A 1 90 ? 3.366 -6.451 -4.413 1.00 97.31 90 VAL A CA 1
ATOM 664 C C . VAL A 1 90 ? 3.570 -5.275 -3.469 1.00 97.31 90 VAL A C 1
ATOM 666 O O . V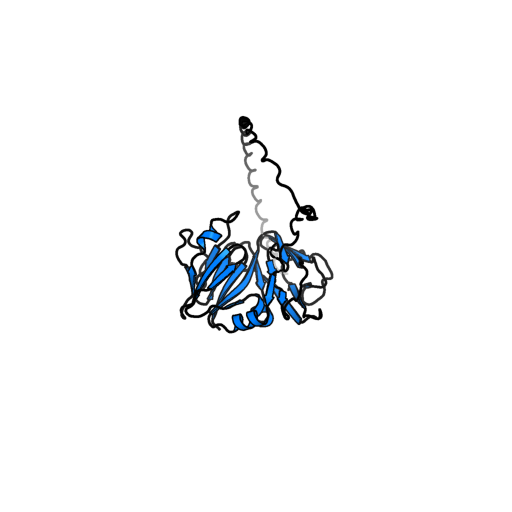AL A 1 90 ? 4.696 -5.033 -3.027 1.00 97.31 90 VAL A O 1
ATOM 669 N N . GLN A 1 91 ? 2.511 -4.541 -3.131 1.00 97.69 91 GLN A N 1
ATOM 670 C CA . GLN A 1 91 ? 2.578 -3.518 -2.087 1.00 97.69 91 GLN A CA 1
ATOM 671 C C . GLN A 1 91 ? 2.598 -4.197 -0.715 1.00 97.69 91 GLN A C 1
ATOM 673 O O . GLN A 1 91 ? 1.616 -4.769 -0.274 1.00 97.69 91 GLN A O 1
ATOM 678 N N . VAL A 1 92 ? 3.725 -4.142 -0.013 1.00 97.31 92 VAL A N 1
ATOM 679 C CA . VAL A 1 92 ? 3.910 -4.846 1.271 1.00 97.31 92 VAL A CA 1
ATOM 680 C C . VAL A 1 92 ? 3.592 -3.975 2.488 1.00 97.31 92 VAL A C 1
ATOM 682 O O . VAL A 1 92 ? 3.733 -4.424 3.625 1.00 97.31 92 VAL A O 1
ATOM 685 N N . GLY A 1 93 ? 3.215 -2.717 2.264 1.00 97.62 93 GLY A N 1
ATOM 686 C CA . GLY A 1 93 ? 2.863 -1.784 3.323 1.00 97.62 93 GLY A CA 1
ATOM 687 C C . GLY A 1 93 ? 3.212 -0.340 3.007 1.00 97.62 93 GLY A C 1
ATOM 688 O O . GLY A 1 93 ? 3.432 0.025 1.852 1.00 97.62 93 GLY A O 1
ATOM 689 N N . TRP A 1 94 ? 3.318 0.471 4.058 1.00 97.56 94 TRP A N 1
ATOM 690 C CA . TRP A 1 94 ? 3.679 1.883 3.972 1.00 97.56 94 TRP A CA 1
ATOM 691 C C . TRP A 1 94 ? 4.746 2.277 4.987 1.00 97.56 94 TRP A C 1
ATOM 693 O O . TRP A 1 94 ? 4.733 1.855 6.141 1.00 97.56 94 TRP A O 1
ATOM 703 N N . MET A 1 95 ? 5.658 3.144 4.565 1.00 96.44 95 MET A N 1
ATOM 704 C CA . MET A 1 95 ? 6.598 3.853 5.418 1.00 96.44 95 MET A CA 1
ATOM 705 C C . MET A 1 95 ? 5.910 5.086 6.014 1.00 96.44 95 MET A C 1
ATOM 707 O O . MET A 1 95 ? 5.631 6.048 5.302 1.00 96.44 95 MET A O 1
ATOM 711 N N . VAL A 1 96 ? 5.697 5.084 7.330 1.00 95.69 96 VAL A N 1
ATOM 712 C CA . VAL A 1 96 ? 4.976 6.147 8.042 1.00 95.69 96 VAL A CA 1
ATOM 713 C C . VAL A 1 96 ? 5.876 6.839 9.065 1.00 95.69 96 VAL A C 1
ATOM 715 O O . VAL A 1 96 ? 6.447 6.204 9.955 1.00 95.69 96 VAL A O 1
ATOM 718 N N . ASN A 1 97 ? 5.984 8.164 8.954 1.00 94.88 97 ASN A N 1
ATOM 719 C CA . ASN A 1 97 ? 6.554 9.060 9.960 1.00 94.88 97 ASN A CA 1
ATOM 720 C C . ASN A 1 97 ? 5.779 10.384 9.925 1.00 94.88 97 ASN A C 1
ATOM 722 O O . ASN A 1 97 ? 5.849 11.109 8.936 1.00 94.88 97 ASN A O 1
ATOM 726 N N . GLY A 1 98 ? 5.052 10.696 10.994 1.00 95.56 98 GLY A N 1
ATOM 727 C CA . GLY A 1 98 ? 4.054 11.763 11.020 1.00 95.56 98 GLY A CA 1
ATOM 728 C C . GLY A 1 98 ? 2.647 11.212 11.213 1.00 95.56 98 GLY A C 1
ATOM 729 O O . GLY A 1 98 ? 2.487 10.092 11.694 1.00 95.56 98 GLY A O 1
ATOM 730 N N . THR A 1 99 ? 1.651 12.023 10.877 1.00 97.06 99 THR A N 1
ATOM 731 C CA . THR A 1 99 ? 0.235 11.653 10.939 1.00 97.06 99 THR A CA 1
ATOM 732 C C . THR A 1 99 ? -0.243 11.287 9.545 1.00 97.06 99 THR A C 1
ATOM 734 O O . THR A 1 99 ? 0.059 12.014 8.602 1.00 97.06 99 THR A O 1
ATOM 737 N N . VAL A 1 100 ? -0.944 10.166 9.439 1.00 97.06 100 VAL A N 1
ATOM 738 C CA . VAL A 1 100 ? -1.519 9.638 8.205 1.00 97.06 100 VAL A CA 1
ATOM 739 C C . VAL A 1 100 ? -2.917 9.107 8.478 1.00 97.06 100 VAL A C 1
ATOM 741 O O . VAL A 1 100 ? -3.196 8.657 9.591 1.00 97.06 100 VAL A O 1
ATOM 744 N N . VAL A 1 101 ? -3.767 9.123 7.462 1.00 97.94 101 VAL A N 1
ATOM 745 C CA . VAL A 1 101 ? -5.103 8.528 7.518 1.00 97.94 101 VAL A CA 1
ATOM 746 C C . VAL A 1 101 ? -5.156 7.283 6.640 1.00 97.94 101 VAL A C 1
ATOM 748 O O . VAL A 1 101 ? -4.652 7.286 5.513 1.00 97.94 101 VAL A O 1
ATOM 751 N N . CYS A 1 102 ? -5.726 6.206 7.177 1.00 98.31 102 CYS A N 1
ATOM 752 C CA . CYS A 1 102 ? -6.029 4.999 6.427 1.00 98.31 102 CYS A CA 1
ATOM 753 C C . CYS A 1 102 ? -7.499 4.990 6.028 1.00 98.31 102 CYS A C 1
ATOM 755 O O . CYS A 1 102 ? -8.359 5.189 6.878 1.00 98.31 102 CYS A O 1
ATOM 757 N N . GLY A 1 103 ? -7.770 4.724 4.756 1.00 98.00 103 GLY A N 1
ATOM 758 C CA . GLY A 1 103 ? -9.112 4.729 4.187 1.00 98.00 103 GLY A CA 1
ATOM 759 C C . GLY A 1 103 ? -9.148 3.998 2.850 1.00 98.00 103 GLY A C 1
ATOM 760 O O . GLY A 1 103 ? -8.131 3.474 2.389 1.00 98.00 103 GLY A O 1
ATOM 761 N N . ASN A 1 104 ? -10.307 3.970 2.199 1.00 97.31 104 ASN A N 1
ATOM 762 C CA . ASN A 1 104 ? -10.484 3.315 0.894 1.00 97.31 104 ASN A CA 1
ATOM 763 C C . ASN A 1 104 ? -10.498 4.276 -0.302 1.00 97.31 104 ASN A C 1
ATOM 765 O O . ASN A 1 104 ? -10.788 3.863 -1.420 1.00 97.31 104 ASN A O 1
ATOM 769 N N . HIS A 1 105 ? -10.186 5.555 -0.112 1.00 96.25 105 HIS A N 1
ATOM 770 C CA . HIS A 1 105 ? -10.350 6.582 -1.140 1.00 96.25 105 HIS A CA 1
ATOM 771 C C . HIS A 1 105 ? -9.046 7.318 -1.460 1.00 96.25 105 HIS A C 1
ATOM 773 O O . HIS A 1 105 ? -8.081 7.330 -0.701 1.00 96.25 105 HIS A O 1
ATOM 779 N N . THR A 1 106 ? -9.017 7.972 -2.620 1.00 93.00 106 THR A N 1
ATOM 780 C CA . THR A 1 106 ? -7.821 8.634 -3.182 1.00 93.00 106 THR A CA 1
ATOM 781 C C . THR A 1 106 ? -7.239 9.795 -2.367 1.00 93.00 106 THR A C 1
ATOM 783 O O . THR A 1 106 ? -6.129 10.237 -2.679 1.00 93.00 106 THR A O 1
ATOM 786 N N . LYS A 1 107 ? -7.959 10.311 -1.363 1.00 93.12 107 LYS A N 1
ATOM 787 C CA . LYS A 1 107 ? -7.446 11.343 -0.447 1.00 93.12 107 LYS A CA 1
ATOM 788 C C . LYS A 1 107 ? -6.823 10.781 0.831 1.00 93.12 107 LYS A C 1
ATOM 790 O O . LYS A 1 107 ? -6.125 11.537 1.501 1.00 93.12 107 LYS A O 1
ATOM 795 N N . ALA A 1 108 ? -7.031 9.502 1.141 1.00 94.94 108 ALA A N 1
ATOM 796 C CA . ALA A 1 108 ? -6.341 8.849 2.243 1.00 94.94 108 ALA A CA 1
ATOM 797 C C . ALA A 1 108 ? -4.841 8.699 1.932 1.00 94.94 108 ALA A C 1
ATOM 799 O O . ALA A 1 108 ? -4.421 8.588 0.775 1.00 94.94 108 ALA A O 1
ATOM 800 N N . ASP A 1 109 ? -4.021 8.670 2.980 1.00 95.06 109 ASP A N 1
ATOM 801 C CA . ASP A 1 109 ? -2.580 8.454 2.857 1.00 95.06 109 ASP A CA 1
ATOM 802 C C . ASP A 1 109 ? -2.256 6.965 2.688 1.00 95.06 109 ASP A C 1
ATOM 804 O O . ASP A 1 109 ? -1.368 6.597 1.912 1.00 95.06 109 ASP A O 1
ATOM 808 N N . LEU A 1 110 ? -2.954 6.107 3.440 1.00 96.44 110 LEU A N 1
ATOM 809 C CA . LEU A 1 110 ? -2.834 4.651 3.398 1.00 96.44 110 LEU A CA 1
ATOM 810 C C . LEU A 1 110 ? -4.111 4.086 2.779 1.00 96.44 110 LEU A C 1
ATOM 812 O O . LEU A 1 110 ? -5.132 3.951 3.449 1.00 96.44 110 LEU A O 1
ATOM 816 N N . ILE A 1 111 ? -4.060 3.792 1.484 1.00 96.88 111 ILE A N 1
ATOM 817 C CA . ILE A 1 111 ? -5.246 3.358 0.747 1.00 96.88 111 ILE A CA 1
ATOM 818 C C . ILE A 1 111 ? -5.366 1.839 0.798 1.00 96.88 111 ILE A C 1
ATOM 820 O O . ILE A 1 111 ? -4.523 1.140 0.234 1.00 96.88 111 ILE A O 1
ATOM 824 N N . LEU A 1 112 ? -6.439 1.348 1.404 1.00 97.31 112 LEU A N 1
ATOM 825 C CA . LEU A 1 112 ? -6.855 -0.047 1.328 1.00 97.31 112 LEU A CA 1
ATOM 826 C C . LEU A 1 112 ? -7.971 -0.185 0.292 1.00 97.31 112 LEU A C 1
ATOM 828 O O . LEU A 1 112 ? -9.085 0.268 0.556 1.00 97.31 112 LEU A O 1
ATOM 832 N N . PRO A 1 113 ? -7.712 -0.798 -0.875 1.00 96.00 113 PRO A N 1
ATOM 833 C CA . PRO A 1 113 ? -8.745 -0.969 -1.884 1.00 96.00 113 PRO A CA 1
ATOM 834 C C . PRO A 1 113 ? -9.918 -1.819 -1.386 1.00 96.00 113 PRO A C 1
ATOM 836 O O . PRO A 1 113 ? -9.753 -2.680 -0.517 1.00 96.00 113 PRO A O 1
ATOM 839 N N . GLU A 1 114 ? -11.085 -1.590 -1.973 1.00 95.88 114 GLU A N 1
ATOM 840 C CA . GLU A 1 114 ? -12.240 -2.484 -1.873 1.00 95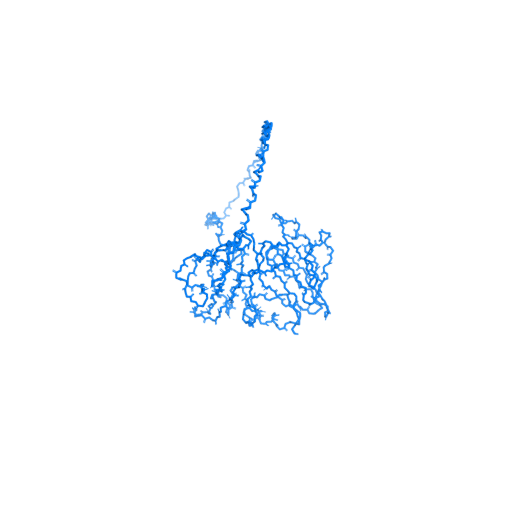.88 114 GLU A CA 1
ATOM 841 C C . GLU A 1 114 ? -12.161 -3.606 -2.917 1.00 95.88 114 GLU A C 1
ATOM 843 O O . GLU A 1 114 ? -11.591 -3.407 -3.996 1.00 95.88 114 GLU A O 1
ATOM 848 N N . ASN A 1 115 ? -12.757 -4.767 -2.620 1.00 94.62 115 ASN A N 1
ATOM 849 C CA . ASN A 1 115 ? -12.928 -5.841 -3.602 1.00 94.62 115 ASN A CA 1
ATOM 850 C C . ASN A 1 115 ? -14.290 -5.706 -4.291 1.00 94.62 115 ASN A C 1
ATOM 852 O O . ASN A 1 115 ? -15.328 -5.815 -3.639 1.00 94.62 115 ASN A O 1
ATOM 856 N N . ARG A 1 116 ? -14.302 -5.477 -5.604 1.00 94.38 116 ARG A N 1
ATOM 857 C CA . ARG A 1 116 ? -15.526 -5.432 -6.404 1.00 94.38 116 ARG A CA 1
ATOM 858 C C . ARG A 1 116 ? -15.834 -6.831 -6.934 1.00 94.38 116 ARG A C 1
ATOM 860 O O . ARG A 1 116 ? -15.200 -7.298 -7.875 1.00 94.38 116 ARG A O 1
ATOM 867 N N . LEU A 1 117 ? -16.852 -7.460 -6.349 1.00 91.62 117 LEU A N 1
ATOM 868 C CA . LEU A 1 117 ? -17.309 -8.807 -6.709 1.00 91.62 117 LEU A CA 1
ATOM 869 C C . LEU A 1 117 ? -18.270 -8.801 -7.902 1.00 91.62 117 LEU A C 1
ATOM 871 O O . LEU A 1 117 ? -18.343 -9.768 -8.659 1.00 91.62 117 LEU A O 1
ATOM 875 N N . VAL A 1 118 ? -19.036 -7.719 -8.063 1.00 91.69 118 VAL A N 1
ATOM 876 C CA . VAL A 1 118 ? -20.023 -7.579 -9.140 1.00 91.69 118 VAL A CA 1
ATOM 877 C C . VAL A 1 118 ? -19.920 -6.223 -9.826 1.00 91.69 118 VAL A C 1
ATOM 879 O O . VAL A 1 118 ? -19.632 -5.197 -9.204 1.00 91.69 118 VAL A O 1
ATOM 882 N N . GLU A 1 119 ? -20.194 -6.203 -11.130 1.00 89.69 119 GLU A N 1
ATOM 883 C CA . GLU A 1 119 ? -20.222 -4.967 -11.911 1.00 89.69 119 GLU A CA 1
ATOM 884 C C . GLU A 1 119 ? -21.250 -3.986 -11.324 1.00 89.69 119 GLU A C 1
ATOM 886 O O . GLU A 1 119 ? -22.409 -4.332 -11.092 1.00 89.69 119 GLU A O 1
ATOM 891 N N . GLY A 1 120 ? -20.817 -2.747 -11.084 1.00 88.31 120 GLY 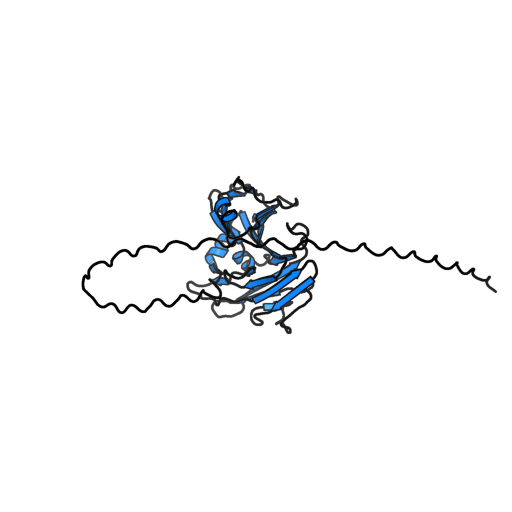A N 1
ATOM 892 C CA . GLY A 1 120 ? -21.665 -1.703 -10.508 1.00 88.31 120 GLY A CA 1
ATOM 893 C C . GLY A 1 120 ? -21.825 -1.757 -8.986 1.00 88.31 120 GLY A C 1
ATOM 894 O O . GLY A 1 120 ? -22.618 -0.979 -8.464 1.00 88.31 120 GLY A O 1
ATOM 895 N N . GLN A 1 121 ? -21.093 -2.617 -8.266 1.00 91.00 121 GLN A N 1
ATOM 896 C CA . GLN A 1 121 ? -21.012 -2.526 -6.805 1.00 91.00 121 GLN A CA 1
ATOM 897 C C . GLN A 1 121 ? -20.446 -1.158 -6.399 1.00 91.00 121 GLN A C 1
ATOM 899 O O . GLN A 1 121 ? -19.366 -0.752 -6.849 1.00 91.00 121 GLN A O 1
ATOM 904 N N . GLU A 1 122 ? -21.200 -0.452 -5.561 1.00 90.88 122 GLU A N 1
ATOM 905 C CA . GLU A 1 122 ? -20.842 0.858 -5.029 1.00 90.88 122 GLU A CA 1
ATOM 906 C C . GLU A 1 122 ? -20.305 0.721 -3.605 1.00 90.88 122 GLU A C 1
ATOM 908 O O . GLU A 1 122 ? -20.759 -0.116 -2.826 1.00 90.88 122 GLU A O 1
ATOM 913 N N . PHE A 1 123 ? -19.353 1.583 -3.269 1.00 92.81 123 PHE A N 1
ATOM 914 C CA . PHE A 1 123 ? -18.707 1.627 -1.966 1.00 92.81 123 PHE A CA 1
ATOM 915 C C . PHE A 1 123 ? -18.781 3.049 -1.426 1.00 92.81 123 PHE A C 1
ATOM 917 O O . PHE A 1 123 ? -18.685 4.016 -2.187 1.00 92.81 123 PHE A O 1
ATOM 924 N N . LEU A 1 124 ? -18.929 3.177 -0.111 1.00 92.56 124 LEU A N 1
ATOM 925 C CA . LEU A 1 124 ? -18.831 4.468 0.554 1.00 92.56 124 LEU A CA 1
ATOM 926 C C . LEU A 1 124 ? -17.360 4.793 0.800 1.00 92.56 124 LEU A C 1
ATOM 928 O O . LEU A 1 124 ? -16.597 3.936 1.245 1.00 92.56 124 LEU A O 1
ATOM 932 N N . ALA A 1 125 ? -16.970 6.032 0.504 1.00 95.94 125 ALA A N 1
ATOM 933 C CA . ALA A 1 125 ? -15.661 6.526 0.898 1.00 95.94 125 ALA A CA 1
ATOM 934 C C . ALA A 1 125 ? -15.604 6.660 2.420 1.00 95.94 125 ALA A C 1
ATOM 936 O O . ALA A 1 125 ? -16.531 7.199 3.025 1.00 95.94 125 ALA A O 1
ATOM 937 N N . MET A 1 126 ? -14.537 6.136 3.012 1.00 95.88 126 MET A N 1
ATOM 938 C CA . MET A 1 126 ? -14.430 5.996 4.455 1.00 95.88 126 MET A CA 1
ATOM 939 C C . MET A 1 126 ? -12.976 6.074 4.919 1.00 95.88 126 MET A C 1
ATOM 941 O O . MET A 1 126 ? -12.083 5.484 4.300 1.00 95.88 126 MET A O 1
ATOM 945 N N . ASP A 1 127 ? -12.779 6.772 6.035 1.00 98.00 127 ASP A N 1
ATOM 946 C CA . ASP A 1 127 ? -11.552 6.775 6.821 1.00 98.00 127 ASP A CA 1
ATOM 947 C C . ASP A 1 127 ? -11.720 5.752 7.946 1.00 98.00 127 ASP A C 1
ATOM 949 O O . ASP A 1 127 ? -12.632 5.854 8.759 1.00 98.00 127 ASP A O 1
ATOM 953 N N . TYR A 1 128 ? -10.840 4.760 8.005 1.00 98.19 128 TYR A N 1
ATOM 954 C CA . TYR A 1 128 ? -10.912 3.673 8.980 1.00 98.19 128 TYR A CA 1
ATOM 955 C C . TYR A 1 128 ? -10.243 4.046 10.297 1.00 98.19 128 TYR A C 1
ATOM 957 O O . TYR A 1 128 ? -10.791 3.846 11.381 1.00 98.19 128 TYR A O 1
ATOM 965 N N . PHE A 1 129 ? -9.029 4.587 10.205 1.00 97.94 129 PHE A N 1
ATOM 966 C CA . PHE A 1 129 ? -8.258 5.012 11.362 1.00 97.94 129 PHE A CA 1
ATOM 967 C C . PHE A 1 129 ? -7.236 6.084 10.990 1.00 97.94 129 PHE A C 1
ATOM 969 O O . PHE A 1 129 ? -6.694 6.125 9.881 1.00 97.94 129 PHE A O 1
ATOM 976 N N . LEU A 1 130 ? -6.908 6.924 11.964 1.00 97.88 130 LEU A N 1
ATOM 977 C CA . LEU A 1 130 ? -5.790 7.851 11.912 1.00 97.88 130 LEU A CA 1
ATOM 978 C C . LEU A 1 130 ? -4.606 7.251 12.668 1.00 97.88 130 LEU A C 1
ATOM 980 O O . LEU A 1 130 ? -4.720 6.806 13.806 1.00 97.88 130 LEU A O 1
ATOM 984 N N . LEU A 1 131 ? -3.431 7.274 12.050 1.00 97.06 131 LEU A N 1
ATOM 985 C CA . LEU A 1 131 ? -2.189 6.802 12.646 1.00 97.06 131 LEU A CA 1
ATOM 986 C C . LEU A 1 131 ? -1.205 7.959 12.760 1.00 97.06 131 LEU A C 1
ATOM 988 O O . LEU A 1 131 ? -0.811 8.566 11.767 1.00 97.06 131 LEU A O 1
ATOM 992 N N . GLN A 1 132 ? -0.715 8.214 13.970 1.00 95.94 132 GLN A N 1
ATOM 993 C CA . GLN A 1 132 ? 0.416 9.106 14.183 1.00 95.94 132 GLN A CA 1
ATOM 994 C C . GLN A 1 132 ? 1.639 8.321 14.644 1.00 95.94 132 GLN A C 1
ATOM 996 O O . GLN A 1 132 ? 1.619 7.682 15.687 1.00 95.94 132 GLN A O 1
ATOM 1001 N N . VAL A 1 133 ? 2.753 8.443 13.923 1.00 94.19 133 VAL A N 1
ATOM 1002 C CA . VAL A 1 133 ? 4.043 7.829 14.258 1.00 94.19 133 VAL A CA 1
ATOM 1003 C C . VAL A 1 133 ? 5.099 8.902 14.487 1.00 94.19 133 VAL A C 1
ATOM 1005 O O . VAL A 1 133 ? 5.317 9.787 13.666 1.00 94.19 133 VAL A O 1
ATOM 1008 N N . ARG A 1 134 ? 5.839 8.779 15.590 1.00 91.25 134 ARG A N 1
ATOM 1009 C CA . ARG A 1 134 ? 7.048 9.558 15.876 1.00 91.25 134 ARG A CA 1
ATOM 1010 C C . ARG A 1 134 ? 8.119 8.653 16.479 1.00 91.25 134 ARG A C 1
ATOM 1012 O O . ARG A 1 134 ? 8.285 8.550 17.701 1.00 91.25 134 ARG A O 1
ATOM 1019 N N . GLY A 1 135 ? 8.885 7.986 15.618 1.00 87.06 135 GLY A N 1
ATOM 1020 C CA . GLY A 1 135 ? 9.924 7.050 16.042 1.00 87.06 135 GLY A CA 1
ATOM 1021 C C . GLY A 1 135 ? 9.337 5.815 16.727 1.00 87.06 135 GLY A C 1
ATOM 1022 O O . GLY A 1 135 ? 8.817 4.914 16.085 1.00 87.06 135 GLY A O 1
ATOM 1023 N N . ARG A 1 136 ? 9.473 5.706 18.054 1.00 87.38 136 ARG A N 1
ATOM 1024 C CA . ARG A 1 136 ? 8.919 4.576 18.839 1.00 87.38 136 ARG A CA 1
ATOM 1025 C C . ARG A 1 136 ? 7.564 4.860 19.472 1.00 87.38 136 ARG A C 1
ATOM 1027 O O . ARG A 1 136 ? 6.998 3.949 20.057 1.00 87.38 136 ARG A O 1
ATOM 1034 N N . ARG A 1 137 ? 7.111 6.107 19.409 1.00 90.69 137 ARG A N 1
ATOM 1035 C CA . ARG A 1 137 ? 5.855 6.564 19.997 1.00 90.69 137 ARG A CA 1
ATOM 1036 C C . ARG A 1 137 ? 4.874 6.883 18.889 1.00 90.69 137 ARG A C 1
ATOM 1038 O O . ARG A 1 137 ? 5.292 7.115 17.755 1.00 90.69 137 ARG A O 1
ATOM 1045 N N . GLY A 1 138 ? 3.613 6.961 19.252 1.00 93.06 138 GLY A N 1
ATOM 1046 C CA . GLY A 1 138 ? 2.545 7.261 18.330 1.00 93.06 138 GLY A CA 1
ATOM 1047 C C . GLY A 1 138 ? 1.209 6.929 18.954 1.00 93.06 138 GLY A C 1
ATOM 1048 O O . GLY A 1 138 ? 1.184 6.515 20.107 1.00 93.06 138 GLY A O 1
ATOM 1049 N N . PHE A 1 139 ? 0.149 7.063 18.180 1.00 94.75 139 PHE A N 1
ATOM 1050 C CA . PHE A 1 139 ? -1.149 6.520 18.538 1.00 94.75 139 PHE A CA 1
ATOM 1051 C C . PHE A 1 139 ? -1.901 6.097 17.284 1.00 94.75 139 PHE A C 1
ATOM 1053 O O . PHE A 1 139 ? -1.574 6.553 16.184 1.00 94.75 139 PHE A O 1
ATOM 1060 N N . VAL A 1 140 ? -2.900 5.253 17.483 1.00 96.00 140 VAL A N 1
ATOM 1061 C CA . VAL A 1 140 ? -3.935 4.949 16.498 1.00 96.00 140 VAL A CA 1
ATOM 1062 C C . VAL A 1 140 ? -5.245 5.484 17.050 1.00 96.00 140 VAL A C 1
ATOM 1064 O O . VAL A 1 140 ? -5.517 5.305 18.233 1.00 96.00 140 VAL A O 1
ATOM 1067 N N . GLU A 1 141 ? -6.007 6.181 16.226 1.00 97.06 141 GLU A N 1
ATOM 1068 C CA . GLU A 1 141 ? -7.363 6.626 16.524 1.00 97.06 141 GLU A CA 1
ATOM 1069 C C . GLU A 1 141 ? -8.306 5.931 15.545 1.00 97.06 141 GLU A C 1
ATOM 1071 O O . GLU A 1 141 ? -8.149 6.089 14.335 1.00 97.06 141 GLU A O 1
ATOM 1076 N N . ILE A 1 142 ? -9.210 5.107 16.062 1.00 97.69 142 ILE A N 1
ATOM 1077 C CA . ILE A 1 142 ? -10.210 4.390 15.278 1.00 97.69 142 ILE A CA 1
ATOM 1078 C C . ILE A 1 142 ? -11.308 5.379 14.916 1.00 97.69 142 ILE A C 1
ATOM 1080 O O . ILE A 1 142 ? -11.822 6.094 15.770 1.00 97.69 142 ILE A O 1
ATOM 1084 N N . LEU A 1 143 ? -11.628 5.439 13.629 1.00 97.50 143 LEU A N 1
ATOM 1085 C CA . LEU A 1 143 ? -12.644 6.339 13.098 1.00 97.50 143 LEU A CA 1
ATOM 1086 C C . LEU A 1 143 ? -13.928 5.572 12.771 1.00 97.50 143 LEU A C 1
ATOM 1088 O O . LEU A 1 143 ? -15.010 6.131 12.923 1.00 97.50 143 LEU A O 1
ATOM 1092 N N . GLU A 1 144 ? -13.816 4.287 12.410 1.00 96.25 144 GLU A N 1
ATOM 1093 C CA . GLU A 1 144 ? -14.957 3.437 12.051 1.00 96.25 144 GLU A CA 1
ATOM 1094 C C . GLU A 1 144 ? -14.915 2.078 12.757 1.00 96.25 144 GLU A C 1
ATOM 1096 O O . GLU A 1 144 ? -14.327 1.105 12.285 1.00 96.25 144 GLU A O 1
ATOM 1101 N N . HIS A 1 145 ? -15.574 2.006 13.916 1.00 94.56 145 HIS A N 1
ATOM 1102 C CA . HIS A 1 145 ? -15.543 0.846 14.820 1.00 94.56 145 HIS A CA 1
ATOM 1103 C C . HIS A 1 145 ? -16.236 -0.399 14.251 1.00 94.56 145 HIS A C 1
ATOM 1105 O O . HIS A 1 145 ? -16.031 -1.495 14.759 1.00 94.56 145 HIS A O 1
ATOM 1111 N N . THR A 1 146 ? -17.074 -0.248 13.220 1.00 94.06 146 THR A N 1
ATOM 1112 C CA . THR A 1 146 ? -17.768 -1.376 12.575 1.00 94.06 146 THR A CA 1
ATOM 1113 C C . THR A 1 146 ? -16.973 -1.997 11.433 1.00 94.06 146 THR A C 1
ATOM 1115 O O . THR A 1 146 ? -17.363 -3.052 10.935 1.00 94.06 146 THR A O 1
ATOM 1118 N N . GLU A 1 147 ? -15.901 -1.336 10.994 1.00 96.31 147 GLU A N 1
ATOM 1119 C CA . GLU A 1 147 ? -15.055 -1.780 9.880 1.00 96.31 147 GLU A CA 1
ATOM 1120 C C . GLU A 1 147 ? -13.614 -2.065 10.313 1.00 96.31 147 GLU A C 1
ATOM 1122 O O . GLU A 1 147 ? -12.808 -2.521 9.503 1.00 96.31 147 GLU A O 1
ATOM 1127 N N . VAL A 1 148 ? -13.271 -1.803 11.575 1.00 97.38 148 VAL A N 1
ATOM 1128 C CA . VAL A 1 148 ? -11.928 -2.009 12.116 1.00 97.38 148 VAL A CA 1
ATOM 1129 C C . VAL A 1 148 ? -11.998 -2.865 13.366 1.00 97.38 148 VAL A C 1
ATOM 1131 O O . VAL A 1 148 ? -12.750 -2.555 14.284 1.00 97.38 148 VAL A O 1
ATOM 1134 N N . LEU A 1 149 ? -11.162 -3.896 13.417 1.00 96.75 149 LEU A N 1
ATOM 1135 C CA . LEU A 1 149 ? -10.882 -4.684 14.609 1.00 96.75 149 LEU A CA 1
ATOM 1136 C C . LEU A 1 149 ? -9.485 -4.343 15.132 1.00 96.75 149 LEU A C 1
ATOM 1138 O O . LEU A 1 149 ? -8.576 -4.009 14.365 1.00 96.75 149 LEU A O 1
ATOM 1142 N N . VAL A 1 150 ? -9.311 -4.457 16.444 1.00 94.50 150 VAL A N 1
ATOM 1143 C CA . VAL A 1 150 ? -8.011 -4.363 17.112 1.00 94.50 150 VAL A CA 1
ATOM 1144 C C . VAL A 1 150 ? -7.784 -5.666 17.865 1.00 94.50 150 VAL A C 1
ATOM 1146 O O . VAL A 1 150 ? -8.590 -6.037 18.712 1.00 94.50 150 VAL A O 1
ATOM 1149 N N . ASP A 1 151 ? -6.709 -6.377 17.523 1.00 92.75 151 ASP A N 1
ATOM 1150 C CA . ASP A 1 151 ? -6.405 -7.725 18.033 1.00 92.75 151 ASP A CA 1
ATOM 1151 C C . ASP A 1 151 ? -7.553 -8.741 17.846 1.00 92.75 151 ASP A C 1
ATOM 1153 O O . ASP A 1 151 ? -7.729 -9.661 18.649 1.00 92.75 151 ASP A O 1
ATOM 1157 N N . GLY A 1 152 ? -8.321 -8.585 16.764 1.00 93.44 152 GLY A N 1
ATOM 1158 C CA . GLY A 1 152 ? -9.445 -9.452 16.402 1.00 93.44 152 GLY A CA 1
ATOM 1159 C C . GLY A 1 152 ? -10.773 -9.134 17.096 1.00 93.44 152 GLY A C 1
ATOM 1160 O O . GLY A 1 152 ? -11.759 -9.823 16.835 1.00 93.44 152 GLY A O 1
ATOM 1161 N N . ASP A 1 153 ? -10.825 -8.101 17.939 1.00 94.19 153 ASP A N 1
ATOM 1162 C CA . ASP A 1 153 ? -12.033 -7.674 18.649 1.00 94.19 153 ASP A CA 1
ATOM 1163 C C . ASP A 1 153 ? -12.497 -6.274 18.194 1.00 94.19 153 ASP A C 1
ATOM 1165 O O . ASP A 1 153 ? -11.707 -5.452 17.718 1.00 94.19 153 ASP A O 1
ATOM 1169 N N . GLU A 1 154 ? -13.795 -5.983 18.351 1.00 95.12 154 GLU A N 1
ATOM 1170 C CA . GLU A 1 154 ? -14.328 -4.628 18.149 1.00 95.12 154 GLU A CA 1
ATOM 1171 C C . GLU A 1 154 ? -13.660 -3.649 19.141 1.00 95.12 154 GLU A C 1
ATOM 1173 O O . GLU A 1 154 ? -13.617 -3.934 20.344 1.00 95.12 154 GLU A O 1
ATOM 1178 N N . PRO A 1 155 ? -13.158 -2.482 18.692 1.00 93.25 155 PRO A N 1
ATOM 1179 C CA . PRO A 1 155 ? -12.429 -1.564 19.558 1.00 93.25 155 PRO A CA 1
ATOM 1180 C C . PRO A 1 155 ? -13.303 -1.004 20.686 1.00 93.25 155 PRO A C 1
ATOM 1182 O O . PRO A 1 155 ? -14.290 -0.306 20.442 1.00 93.25 155 PRO A O 1
ATOM 1185 N N . GLU A 1 156 ? -12.899 -1.258 21.934 1.00 91.38 156 GLU A N 1
ATOM 1186 C CA . GLU A 1 156 ? -13.540 -0.683 23.129 1.00 91.38 156 GLU A CA 1
ATOM 1187 C C . GLU A 1 156 ? -13.189 0.802 23.339 1.00 91.38 156 GLU A C 1
ATOM 1189 O O . GLU A 1 156 ? -13.895 1.518 24.054 1.00 91.38 156 GLU A O 1
ATOM 1194 N N . GLU A 1 157 ? -12.090 1.260 22.736 1.00 92.31 157 GLU A N 1
ATOM 1195 C CA . GLU A 1 157 ? -11.570 2.622 22.837 1.00 92.31 157 GLU A CA 1
ATOM 1196 C C . GLU A 1 157 ? -11.377 3.221 21.442 1.00 92.31 157 GLU A C 1
ATOM 1198 O O . GLU A 1 157 ? -10.896 2.555 20.528 1.00 92.31 157 GLU A O 1
ATOM 1203 N N . ASP A 1 158 ? -11.664 4.514 21.299 1.00 93.94 158 ASP A N 1
ATOM 1204 C CA . ASP A 1 158 ? -11.436 5.235 20.042 1.00 93.94 158 ASP A CA 1
ATOM 1205 C C . ASP A 1 158 ? -9.938 5.487 19.801 1.00 93.94 158 ASP A C 1
ATOM 1207 O O . ASP A 1 158 ? -9.536 5.863 18.707 1.00 93.94 158 ASP A O 1
ATOM 1211 N N . ARG A 1 159 ? -9.077 5.349 20.822 1.00 94.81 159 ARG A N 1
ATOM 1212 C CA . ARG A 1 159 ? -7.677 5.785 20.746 1.00 94.81 159 ARG A CA 1
ATOM 1213 C C . 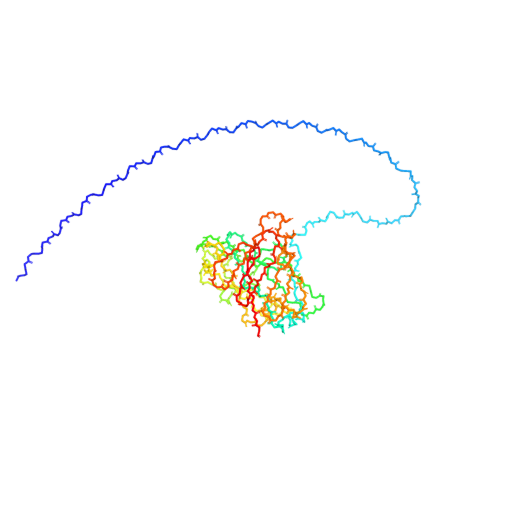ARG A 1 159 ? -6.717 4.921 21.553 1.00 94.81 159 ARG A C 1
ATOM 1215 O O . ARG A 1 159 ? -6.804 4.838 22.770 1.00 94.81 159 ARG A O 1
ATOM 1222 N N . PHE A 1 160 ? -5.668 4.457 20.882 1.00 92.00 160 PHE A N 1
ATOM 1223 C CA . PHE A 1 160 ? -4.609 3.619 21.432 1.00 92.00 160 PHE A CA 1
ATOM 1224 C C . PHE A 1 160 ? -3.263 4.358 21.392 1.00 92.00 160 PHE A C 1
ATOM 1226 O O . PHE A 1 160 ? -2.611 4.445 20.352 1.00 92.00 160 PHE A O 1
ATOM 1233 N N . ASP A 1 161 ? -2.799 4.889 22.530 1.00 88.06 161 ASP A N 1
ATOM 1234 C CA . ASP A 1 161 ? -1.568 5.708 22.624 1.00 88.06 161 ASP A CA 1
ATOM 1235 C C . ASP A 1 161 ? -0.243 4.912 22.549 1.00 88.06 161 ASP A C 1
ATOM 1237 O O . ASP A 1 161 ? 0.852 5.466 22.714 1.00 88.06 161 ASP A O 1
ATOM 1241 N N . GLN A 1 162 ? -0.305 3.599 22.326 1.00 83.50 162 GLN A N 1
ATOM 1242 C CA . GLN A 1 162 ? 0.872 2.742 22.206 1.00 83.50 162 GLN A CA 1
ATOM 1243 C C . GLN A 1 162 ? 0.841 1.985 20.882 1.00 83.50 162 GLN A C 1
ATOM 1245 O O . GLN A 1 162 ? 0.282 0.912 20.806 1.00 83.50 162 GLN A O 1
ATOM 1250 N N . ILE A 1 163 ? 1.528 2.492 19.855 1.00 78.19 163 ILE A N 1
ATOM 1251 C CA . ILE A 1 163 ? 1.653 1.849 18.521 1.00 78.19 163 ILE A CA 1
ATOM 1252 C C . ILE A 1 163 ? 2.408 0.504 18.508 1.00 78.19 163 ILE A C 1
ATOM 1254 O O . ILE A 1 163 ? 2.950 0.105 17.479 1.00 78.19 163 ILE A O 1
ATOM 1258 N N . ARG A 1 164 ? 2.611 -0.120 19.664 1.00 69.38 164 ARG A N 1
ATOM 1259 C CA . ARG A 1 164 ? 3.329 -1.380 19.796 1.00 69.38 164 ARG A CA 1
ATOM 1260 C C . ARG A 1 164 ? 2.397 -2.343 20.496 1.00 69.38 164 ARG A C 1
ATOM 1262 O O . ARG A 1 164 ? 1.864 -1.985 21.538 1.00 69.38 164 ARG A O 1
ATOM 1269 N N . ASP A 1 165 ? 2.318 -3.538 19.930 1.00 66.50 165 ASP A N 1
ATOM 1270 C CA . ASP A 1 165 ? 1.665 -4.709 20.507 1.00 66.50 165 ASP A CA 1
ATOM 1271 C C . ASP A 1 165 ? 0.150 -4.809 20.256 1.00 66.50 165 ASP A C 1
ATOM 1273 O O . ASP A 1 165 ? -0.540 -5.369 21.097 1.00 66.50 165 ASP A O 1
ATOM 1277 N N . PHE A 1 166 ? -0.341 -4.328 19.105 1.00 78.75 166 PHE A N 1
ATOM 1278 C CA . PHE A 1 166 ? -1.644 -4.753 18.580 1.00 78.75 166 PHE A CA 1
ATOM 1279 C C . PHE A 1 166 ? -1.672 -4.844 17.047 1.00 78.75 166 PHE A C 1
ATOM 1281 O O . PHE A 1 166 ? -0.927 -4.136 16.356 1.00 78.75 166 PHE A O 1
ATOM 1288 N N . GLU A 1 167 ? -2.518 -5.735 16.543 1.00 91.44 167 GLU A N 1
ATOM 1289 C CA . GLU A 1 167 ? -2.875 -5.911 15.136 1.00 91.44 167 GLU A CA 1
ATOM 1290 C C . GLU A 1 167 ? -4.103 -5.052 14.816 1.00 91.44 167 GLU A C 1
ATOM 1292 O O . GLU A 1 167 ? -5.048 -4.996 15.601 1.00 91.44 167 GLU A O 1
ATOM 1297 N N . ILE A 1 168 ? -4.084 -4.353 13.680 1.00 95.69 168 ILE A N 1
ATOM 1298 C CA . ILE A 1 168 ? -5.276 -3.675 13.159 1.00 95.69 168 ILE A CA 1
ATOM 1299 C C . ILE A 1 168 ? -5.788 -4.514 12.003 1.00 95.69 168 ILE A C 1
ATOM 1301 O O . ILE A 1 168 ? -5.044 -4.760 11.053 1.00 95.69 168 ILE A O 1
ATOM 1305 N N . GLU A 1 169 ? -7.050 -4.906 12.047 1.00 97.75 169 GLU A N 1
ATOM 1306 C CA . GLU A 1 169 ? -7.697 -5.595 10.939 1.00 97.75 169 GLU A CA 1
ATOM 1307 C C . GLU A 1 169 ? -8.779 -4.693 10.356 1.00 97.75 169 GLU A C 1
ATOM 1309 O O . GLU A 1 169 ? -9.600 -4.155 11.091 1.00 97.75 169 GLU A O 1
ATOM 1314 N N . VAL A 1 170 ? -8.777 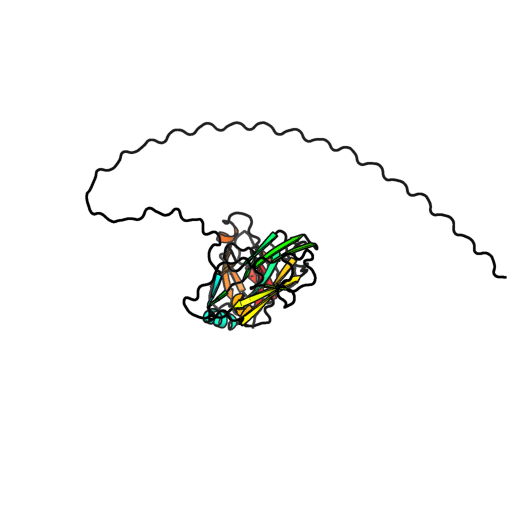-4.499 9.039 1.00 98.06 170 VAL A N 1
ATOM 1315 C CA . VAL A 1 170 ? -9.851 -3.776 8.349 1.00 98.06 170 VAL A CA 1
ATOM 1316 C C . VAL A 1 170 ? -10.734 -4.784 7.636 1.00 98.06 170 VAL A C 1
ATOM 1318 O O . VAL A 1 170 ? -10.254 -5.549 6.796 1.00 98.06 170 VAL A O 1
ATOM 1321 N N . ILE A 1 171 ? -12.016 -4.773 7.975 1.00 97.12 171 ILE A N 1
ATOM 1322 C CA . ILE A 1 171 ? -13.007 -5.715 7.472 1.00 97.12 171 ILE A CA 1
ATOM 1323 C C . ILE A 1 171 ? -13.298 -5.410 6.000 1.00 97.12 171 ILE A C 1
ATOM 1325 O O . ILE A 1 171 ? -13.413 -4.254 5.575 1.00 97.12 171 ILE A O 1
ATOM 1329 N N . ARG A 1 172 ? -13.400 -6.462 5.191 1.00 95.62 172 ARG A N 1
ATOM 1330 C CA . ARG A 1 172 ? -13.919 -6.401 3.826 1.00 95.62 172 ARG A CA 1
ATOM 1331 C C . ARG A 1 172 ? -15.225 -7.164 3.765 1.00 95.62 172 ARG A C 1
ATOM 1333 O O . ARG A 1 172 ? -15.359 -8.248 4.332 1.00 95.62 172 ARG A O 1
ATOM 1340 N N . ARG A 1 173 ? -16.201 -6.553 3.099 1.00 91.88 173 ARG A N 1
ATOM 1341 C CA . ARG A 1 173 ? -17.567 -7.063 3.010 1.00 91.88 173 ARG A CA 1
ATOM 1342 C C . ARG A 1 173 ? -17.898 -7.483 1.588 1.00 91.88 173 ARG A C 1
ATOM 1344 O O . ARG A 1 173 ? -17.441 -6.858 0.631 1.00 91.88 173 ARG A O 1
ATOM 1351 N N . ASP A 1 174 ? -18.721 -8.515 1.472 1.00 89.75 174 ASP A N 1
ATOM 1352 C CA . ASP A 1 174 ? -19.237 -8.994 0.195 1.00 89.75 174 ASP A CA 1
ATOM 1353 C C . ASP A 1 174 ? -20.355 -8.087 -0.367 1.00 89.75 174 ASP A C 1
ATOM 1355 O O . ASP A 1 174 ? -20.693 -7.031 0.180 1.00 89.75 174 ASP A O 1
ATOM 1359 N N . ASP A 1 175 ? -20.971 -8.503 -1.476 1.00 87.62 175 ASP A N 1
ATOM 1360 C CA . ASP A 1 175 ? -22.072 -7.781 -2.126 1.00 87.62 175 ASP A CA 1
ATOM 1361 C C . ASP A 1 175 ? -23.376 -7.758 -1.299 1.00 87.62 175 ASP A C 1
ATOM 1363 O O . ASP A 1 175 ? -24.327 -7.048 -1.643 1.00 87.62 175 ASP A O 1
ATOM 1367 N N . ARG A 1 176 ? -23.431 -8.507 -0.193 1.00 89.06 176 ARG A N 1
ATOM 1368 C CA . ARG A 1 176 ? -24.550 -8.565 0.758 1.00 89.06 176 ARG A CA 1
ATOM 1369 C C . ARG A 1 176 ? -24.261 -7.810 2.052 1.00 89.06 176 ARG A C 1
ATOM 1371 O O . ARG A 1 176 ? -25.166 -7.683 2.879 1.00 89.06 176 ARG A O 1
ATOM 1378 N N . GLY A 1 177 ? -23.047 -7.285 2.211 1.00 87.12 177 GLY A N 1
ATOM 1379 C CA . GLY A 1 177 ? -22.587 -6.619 3.425 1.00 87.12 177 GLY A CA 1
ATOM 1380 C C . GLY A 1 177 ? -22.150 -7.585 4.531 1.00 87.12 177 GLY A C 1
ATOM 1381 O O . GLY A 1 177 ? -21.919 -7.143 5.661 1.00 87.12 177 GLY A O 1
ATOM 1382 N N . GLU A 1 178 ? -22.050 -8.884 4.240 1.00 91.06 178 GLU A N 1
ATOM 1383 C CA . GLU A 1 178 ? -21.498 -9.879 5.160 1.00 91.06 178 GLU A CA 1
ATOM 1384 C C . GLU A 1 178 ? -19.965 -9.771 5.168 1.00 91.06 178 GLU A C 1
ATOM 1386 O O . GLU A 1 178 ? -19.364 -9.381 4.170 1.00 91.06 178 GLU A O 1
ATOM 1391 N N . GLU A 1 179 ? -19.329 -10.057 6.307 1.00 93.06 179 GLU A N 1
ATOM 1392 C CA . GLU A 1 179 ? -17.863 -10.126 6.389 1.00 93.06 179 GLU A CA 1
ATOM 1393 C C . GLU A 1 179 ? -17.350 -11.251 5.484 1.00 93.06 179 GLU A C 1
ATOM 1395 O O . GLU A 1 179 ? -17.827 -12.385 5.565 1.00 93.06 179 GLU A O 1
ATOM 1400 N N . ASP A 1 180 ? -16.384 -10.918 4.632 1.00 92.88 180 ASP A N 1
ATOM 1401 C CA . ASP A 1 180 ? -15.761 -11.840 3.684 1.00 92.88 180 ASP A CA 1
ATOM 1402 C C . ASP A 1 180 ? -14.349 -12.216 4.159 1.00 92.88 180 ASP A C 1
ATOM 1404 O O . ASP A 1 180 ? -14.058 -13.377 4.452 1.00 92.88 180 ASP A O 1
ATOM 1408 N N . PHE A 1 181 ? -13.481 -11.213 4.323 1.00 95.75 181 PHE A N 1
ATOM 1409 C CA . PHE A 1 181 ? -12.123 -11.372 4.843 1.00 95.75 181 PHE A CA 1
ATOM 1410 C C . PHE A 1 181 ? -11.625 -10.082 5.498 1.00 95.75 181 PHE A C 1
ATOM 1412 O O . PHE A 1 181 ? -12.211 -9.015 5.326 1.00 95.75 181 PHE A O 1
ATOM 1419 N N . ASN A 1 182 ? -10.493 -10.167 6.198 1.00 97.19 182 ASN A N 1
ATOM 1420 C CA . ASN A 1 182 ? -9.901 -9.036 6.904 1.00 97.19 182 ASN A CA 1
ATOM 1421 C C . ASN A 1 182 ? -8.511 -8.710 6.354 1.00 97.19 182 ASN A C 1
ATOM 1423 O O . ASN A 1 182 ? -7.688 -9.598 6.126 1.00 97.19 182 ASN A O 1
ATOM 1427 N N . ILE A 1 183 ? -8.225 -7.421 6.168 1.00 98.00 183 ILE A N 1
ATOM 1428 C CA . ILE A 1 183 ? -6.887 -6.946 5.820 1.00 98.00 183 ILE A CA 1
ATOM 1429 C C . ILE A 1 183 ? -6.129 -6.648 7.108 1.00 98.00 183 ILE A C 1
ATOM 1431 O O . ILE A 1 183 ? -6.395 -5.646 7.773 1.00 98.00 183 ILE A O 1
ATOM 1435 N N . ARG A 1 184 ? -5.156 -7.498 7.435 1.00 97.62 184 ARG A N 1
ATOM 1436 C CA . ARG A 1 184 ? -4.340 -7.357 8.645 1.00 97.62 184 ARG A CA 1
ATOM 1437 C C . ARG A 1 184 ? -3.161 -6.429 8.433 1.00 97.62 184 ARG A C 1
ATOM 1439 O O . ARG A 1 184 ? -2.432 -6.533 7.439 1.00 97.62 184 ARG A O 1
ATOM 1446 N N . LEU A 1 185 ? -2.963 -5.537 9.395 1.00 97.31 185 LEU A N 1
ATOM 1447 C CA . LEU A 1 185 ? -1.921 -4.527 9.398 1.00 97.31 185 LEU A CA 1
ATOM 1448 C C . LEU A 1 185 ? -1.081 -4.600 10.674 1.00 97.31 185 LEU A C 1
ATOM 1450 O O . LEU A 1 185 ? -1.591 -4.438 11.782 1.00 97.31 185 LEU A O 1
ATOM 1454 N N . ASP A 1 186 ? 0.238 -4.709 10.503 1.00 94.44 186 ASP A N 1
ATOM 1455 C CA . ASP A 1 186 ? 1.194 -4.636 11.610 1.00 94.44 186 ASP A CA 1
ATOM 1456 C C . ASP A 1 186 ? 2.020 -3.354 11.568 1.00 94.44 186 ASP A C 1
ATOM 1458 O O . ASP A 1 186 ? 2.681 -3.046 10.571 1.00 94.44 186 ASP A O 1
ATOM 1462 N N . ILE A 1 187 ? 2.135 -2.661 12.698 1.00 93.44 187 ILE A N 1
ATOM 1463 C CA . ILE A 1 187 ? 3.027 -1.504 12.821 1.00 93.44 187 ILE A CA 1
ATOM 1464 C C . ILE A 1 187 ? 4.386 -1.963 13.363 1.00 93.44 187 ILE A C 1
ATOM 1466 O O . ILE A 1 187 ? 4.593 -2.144 14.562 1.00 93.44 187 ILE A O 1
ATOM 1470 N N . THR A 1 188 ? 5.372 -2.113 12.476 1.00 92.44 188 THR A N 1
ATOM 1471 C CA . THR A 1 188 ? 6.665 -2.736 12.806 1.00 92.44 188 THR A CA 1
ATOM 1472 C C . THR A 1 188 ? 7.873 -1.815 12.609 1.00 92.44 188 THR A C 1
ATOM 1474 O O . THR A 1 188 ? 7.848 -0.785 11.925 1.00 92.44 188 THR A O 1
ATOM 1477 N N . GLU A 1 189 ? 8.987 -2.170 13.261 1.00 92.19 189 GLU A N 1
ATOM 1478 C CA . GLU A 1 189 ? 10.287 -1.537 13.031 1.00 92.19 189 GLU A CA 1
ATOM 1479 C C . GLU A 1 189 ? 10.996 -2.173 11.835 1.00 92.19 189 GLU A C 1
ATOM 1481 O O . GLU A 1 189 ? 11.523 -3.275 11.954 1.00 92.19 189 GLU A O 1
ATOM 1486 N N . ASP A 1 190 ? 11.130 -1.431 10.734 1.00 93.12 190 ASP A N 1
ATOM 1487 C CA . ASP A 1 190 ? 12.048 -1.781 9.651 1.00 93.12 190 ASP A CA 1
ATOM 1488 C C . ASP A 1 190 ? 13.172 -0.737 9.544 1.00 93.12 190 ASP A C 1
ATOM 1490 O O . ASP A 1 190 ? 13.027 0.345 8.979 1.00 93.12 190 ASP A O 1
ATOM 1494 N N . ARG A 1 191 ? 14.345 -1.084 10.087 1.00 91.94 191 ARG A N 1
ATOM 1495 C CA . ARG A 1 191 ? 15.542 -0.219 10.071 1.00 91.94 191 ARG A CA 1
ATOM 1496 C C . ARG A 1 191 ? 16.164 -0.042 8.695 1.00 91.94 191 ARG A C 1
ATOM 1498 O O . ARG A 1 191 ? 17.113 0.731 8.559 1.00 91.94 191 ARG A O 1
ATOM 1505 N N . SER A 1 192 ? 15.723 -0.819 7.717 1.00 94.19 192 SER A N 1
ATOM 1506 C CA . SER A 1 192 ? 16.234 -0.716 6.363 1.00 94.19 192 SER A CA 1
ATOM 1507 C C . SER A 1 192 ? 15.492 0.323 5.534 1.00 94.19 192 SER A C 1
ATOM 1509 O O . SER A 1 192 ? 16.018 0.662 4.482 1.00 94.19 192 SER A O 1
ATOM 1511 N N . LEU A 1 193 ? 14.352 0.854 6.001 1.00 95.69 193 LEU A N 1
ATOM 1512 C CA . LEU A 1 193 ? 13.606 1.923 5.332 1.00 95.69 193 LEU A CA 1
ATOM 1513 C C . LEU A 1 193 ? 14.471 3.177 5.081 1.00 95.69 193 LEU A C 1
ATOM 1515 O O . LEU A 1 193 ? 15.417 3.434 5.834 1.00 95.69 193 LEU A O 1
ATOM 1519 N N . PRO A 1 194 ? 14.145 3.985 4.049 1.00 95.25 194 PRO A N 1
ATOM 1520 C CA . PRO A 1 194 ? 14.837 5.245 3.769 1.00 95.25 194 PRO A CA 1
ATOM 1521 C C . PRO A 1 194 ? 14.895 6.200 4.970 1.00 95.25 194 PRO A C 1
ATOM 1523 O O . PRO A 1 194 ? 15.947 6.787 5.233 1.00 95.25 194 PRO A O 1
ATOM 1526 N N . ASP A 1 195 ? 13.792 6.331 5.717 1.00 93.38 195 ASP A N 1
ATOM 1527 C CA . ASP A 1 195 ? 13.753 7.065 6.981 1.00 93.38 195 ASP A CA 1
ATOM 1528 C C . ASP A 1 195 ? 13.874 6.092 8.171 1.00 93.38 195 ASP A C 1
ATOM 1530 O O . ASP A 1 195 ? 12.927 5.364 8.474 1.00 93.38 195 ASP A O 1
ATOM 1534 N N . PRO A 1 196 ? 14.997 6.093 8.916 1.00 90.06 196 PRO A N 1
ATOM 1535 C CA . PRO A 1 196 ? 15.194 5.195 10.054 1.00 90.06 196 PRO A CA 1
ATOM 1536 C C . PRO A 1 196 ? 14.289 5.509 11.259 1.00 90.06 196 PRO A C 1
ATOM 1538 O O . PRO A 1 196 ? 14.305 4.767 12.244 1.00 90.06 196 PRO A O 1
ATOM 1541 N N . ARG A 1 197 ? 13.559 6.632 11.240 1.00 91.00 197 ARG A N 1
ATOM 1542 C CA . ARG A 1 197 ? 12.576 7.008 12.268 1.00 91.00 197 ARG A CA 1
ATOM 1543 C C . ARG A 1 197 ? 11.154 6.594 11.899 1.00 91.00 197 ARG A C 1
ATOM 1545 O O . ARG A 1 197 ? 10.285 6.685 12.766 1.00 91.00 197 ARG A O 1
ATOM 1552 N N . ALA A 1 198 ? 10.928 6.163 10.663 1.00 94.25 198 ALA A N 1
ATOM 1553 C CA . ALA A 1 198 ? 9.637 5.679 10.221 1.00 94.25 198 ALA A CA 1
ATOM 1554 C C . ALA A 1 198 ? 9.326 4.279 10.767 1.00 94.25 198 ALA A C 1
ATOM 1556 O O . ALA A 1 198 ? 10.194 3.547 11.261 1.00 94.25 198 ALA A O 1
ATOM 1557 N N . ARG A 1 199 ? 8.050 3.918 10.670 1.00 94.38 199 ARG A N 1
ATOM 1558 C CA . ARG A 1 199 ? 7.537 2.563 10.865 1.00 94.38 199 ARG A CA 1
ATOM 1559 C C . ARG A 1 199 ? 7.065 2.003 9.541 1.00 94.38 199 ARG A C 1
ATOM 1561 O O . ARG A 1 199 ? 6.647 2.763 8.673 1.00 94.38 199 ARG A O 1
ATOM 1568 N N . LEU A 1 200 ? 7.141 0.685 9.413 1.00 96.00 200 LEU A N 1
ATOM 1569 C CA . LEU A 1 200 ? 6.441 -0.020 8.355 1.00 96.00 200 LEU A CA 1
ATOM 1570 C C . LEU A 1 200 ? 5.060 -0.382 8.897 1.00 96.00 200 LEU A C 1
ATOM 1572 O O . LEU A 1 200 ? 4.983 -1.162 9.842 1.00 96.00 200 LEU A O 1
ATOM 1576 N N . VAL A 1 201 ? 4.006 0.178 8.315 1.00 96.75 201 VAL A N 1
ATOM 1577 C CA . VAL A 1 201 ? 2.652 -0.375 8.428 1.00 96.75 201 VAL A CA 1
ATOM 1578 C C . VAL A 1 201 ? 2.583 -1.489 7.396 1.00 96.75 201 VAL A C 1
ATOM 1580 O O . VAL A 1 201 ? 2.433 -1.216 6.208 1.00 96.75 201 VAL A O 1
ATOM 1583 N N . ARG A 1 202 ? 2.866 -2.716 7.824 1.00 97.12 202 ARG A N 1
ATOM 1584 C CA . ARG A 1 202 ? 2.967 -3.900 6.972 1.00 97.12 202 ARG A CA 1
ATOM 1585 C C . ARG A 1 202 ? 1.572 -4.430 6.689 1.00 97.12 202 ARG A C 1
ATOM 1587 O O . ARG A 1 202 ? 0.794 -4.546 7.620 1.00 97.12 202 ARG A O 1
ATOM 1594 N N . ILE A 1 203 ? 1.313 -4.790 5.438 1.00 97.69 203 ILE A N 1
ATOM 1595 C CA . ILE A 1 203 ? 0.109 -5.527 5.047 1.00 97.69 203 ILE A CA 1
ATOM 1596 C C . ILE A 1 203 ? 0.455 -7.012 5.082 1.00 97.69 203 ILE A C 1
ATOM 1598 O O . ILE A 1 203 ? 1.450 -7.415 4.463 1.00 97.69 203 ILE A O 1
ATOM 1602 N N . ASP A 1 204 ? -0.336 -7.812 5.791 1.00 95.75 204 ASP A N 1
ATOM 1603 C CA . ASP A 1 204 ? -0.262 -9.262 5.656 1.00 95.75 204 ASP A CA 1
ATOM 1604 C C . ASP A 1 204 ? -0.810 -9.671 4.285 1.00 95.75 204 ASP A C 1
ATOM 1606 O O . ASP A 1 204 ? -1.967 -9.429 3.962 1.00 95.75 204 ASP A O 1
ATOM 1610 N N . ASN A 1 205 ? 0.051 -10.249 3.453 1.00 94.12 205 ASN A N 1
ATOM 1611 C CA . ASN A 1 205 ? -0.297 -10.729 2.118 1.00 94.12 205 ASN A CA 1
ATOM 1612 C C . ASN A 1 205 ? -0.105 -12.238 1.974 1.00 94.12 205 ASN A C 1
ATOM 1614 O O . ASN A 1 205 ? 0.085 -12.725 0.859 1.00 94.12 205 ASN A O 1
ATOM 1618 N N . GLU A 1 206 ? -0.104 -12.967 3.092 1.00 92.88 206 GLU A N 1
ATOM 1619 C CA . GLU A 1 206 ? -0.174 -14.427 3.075 1.00 92.88 206 GLU A CA 1
ATOM 1620 C C . GLU A 1 206 ? -1.581 -14.919 2.700 1.00 92.88 206 GLU A C 1
ATOM 1622 O O . GLU A 1 206 ? -1.708 -15.995 2.113 1.00 92.88 206 GLU A O 1
ATOM 1627 N N . ASP A 1 207 ? -2.621 -14.120 2.969 1.00 92.62 207 ASP A N 1
ATOM 1628 C CA . ASP A 1 207 ? -3.978 -14.366 2.479 1.00 92.62 207 ASP A CA 1
ATOM 1629 C C . ASP A 1 207 ? -4.091 -14.022 0.974 1.00 92.62 207 ASP A C 1
ATOM 1631 O O . ASP A 1 207 ? -3.810 -12.879 0.585 1.00 92.62 207 ASP A O 1
ATOM 1635 N N . PRO A 1 208 ? -4.516 -14.969 0.111 1.00 92.25 208 PRO A N 1
ATOM 1636 C CA . PRO A 1 208 ? -4.703 -14.723 -1.317 1.00 92.25 208 PRO A CA 1
ATOM 1637 C C . PRO A 1 208 ? -5.671 -13.581 -1.649 1.00 92.25 208 PRO A C 1
ATOM 1639 O O . PRO A 1 208 ? -5.419 -12.857 -2.611 1.00 92.25 208 PRO A O 1
ATOM 1642 N N . LEU A 1 209 ? -6.748 -13.389 -0.879 1.00 93.56 209 LEU A N 1
ATOM 1643 C CA . LEU A 1 209 ? -7.730 -12.325 -1.122 1.00 93.56 209 LEU A CA 1
ATOM 1644 C C . LEU A 1 209 ? -7.113 -10.950 -0.860 1.00 93.56 209 LEU A C 1
ATOM 1646 O O . LEU A 1 209 ? -7.243 -10.035 -1.674 1.00 93.56 209 LEU A O 1
ATOM 1650 N N . VAL A 1 210 ? -6.334 -10.821 0.217 1.00 96.25 210 VAL A N 1
ATOM 1651 C CA . VAL A 1 210 ? -5.585 -9.589 0.497 1.00 96.25 210 VAL A CA 1
ATOM 1652 C C . VAL A 1 210 ? -4.508 -9.362 -0.562 1.00 96.25 210 VAL A C 1
ATOM 1654 O O . VAL A 1 210 ? -4.368 -8.252 -1.079 1.00 96.25 210 VAL A O 1
ATOM 1657 N N . ALA A 1 211 ? -3.770 -10.411 -0.938 1.00 94.88 211 ALA A N 1
ATOM 1658 C CA . ALA A 1 211 ? -2.754 -10.329 -1.981 1.00 94.88 211 ALA A CA 1
ATOM 1659 C C . ALA A 1 211 ? -3.341 -9.839 -3.316 1.00 94.88 211 ALA A C 1
ATOM 1661 O O . ALA A 1 211 ? -2.691 -9.044 -4.001 1.00 94.88 211 ALA A O 1
ATOM 1662 N N . ALA A 1 212 ? -4.565 -10.249 -3.660 1.00 94.25 212 ALA A N 1
ATOM 1663 C CA . ALA A 1 212 ? -5.264 -9.843 -4.878 1.00 94.25 212 ALA A CA 1
ATOM 1664 C C . ALA A 1 212 ? -5.457 -8.316 -4.956 1.00 94.25 212 ALA A C 1
ATOM 1666 O O . ALA A 1 212 ? -5.254 -7.705 -6.008 1.00 94.25 212 ALA A O 1
ATOM 1667 N N . LEU A 1 213 ? -5.748 -7.670 -3.822 1.00 95.19 213 LEU A N 1
ATOM 1668 C CA . LEU A 1 213 ? -5.976 -6.223 -3.747 1.00 95.19 213 LEU A CA 1
ATOM 1669 C C . LEU A 1 213 ? -4.702 -5.382 -3.920 1.00 95.19 213 LEU A C 1
ATOM 1671 O O . LEU A 1 213 ? -4.733 -4.220 -4.324 1.00 95.19 213 LEU A O 1
ATOM 1675 N N . ILE A 1 214 ? -3.548 -5.936 -3.581 1.00 95.38 214 ILE A N 1
ATOM 1676 C CA . ILE A 1 214 ? -2.304 -5.164 -3.432 1.00 95.38 214 ILE A CA 1
ATOM 1677 C C . ILE A 1 214 ? -1.203 -5.603 -4.400 1.00 95.38 214 ILE A C 1
ATOM 1679 O O . ILE A 1 214 ? -0.098 -5.049 -4.381 1.00 95.38 214 ILE A O 1
ATOM 1683 N N . THR A 1 215 ? -1.506 -6.559 -5.278 1.00 96.44 215 THR A N 1
ATOM 1684 C CA . THR A 1 215 ? -0.576 -7.098 -6.271 1.00 96.44 215 THR A CA 1
ATOM 1685 C C . THR A 1 215 ? -0.851 -6.542 -7.661 1.00 96.44 215 THR A C 1
ATOM 1687 O O . THR A 1 215 ? -1.990 -6.413 -8.104 1.00 96.44 215 THR A O 1
ATOM 1690 N N . LYS A 1 216 ? 0.226 -6.204 -8.374 1.00 96.06 216 LYS A N 1
ATOM 1691 C CA . LYS A 1 216 ? 0.216 -5.882 -9.802 1.00 96.06 216 LYS A CA 1
ATOM 1692 C C . LYS A 1 216 ? 1.132 -6.870 -10.515 1.00 96.06 216 LYS A C 1
ATOM 1694 O O . LYS A 1 216 ? 2.354 -6.767 -10.408 1.00 96.06 216 LYS A O 1
ATOM 1699 N N . GLY A 1 217 ? 0.561 -7.831 -11.229 1.00 96.19 217 GLY A N 1
ATOM 1700 C CA . GLY A 1 217 ? 1.333 -8.831 -11.950 1.00 96.19 217 GLY A CA 1
ATOM 1701 C C . GLY A 1 217 ? 1.879 -8.316 -13.288 1.00 96.19 217 GLY A C 1
ATOM 1702 O O . GLY A 1 217 ? 1.302 -7.474 -13.973 1.00 96.19 217 GLY A O 1
ATOM 1703 N N . LEU A 1 218 ? 3.032 -8.799 -13.714 1.00 96.06 218 LEU A N 1
ATOM 1704 C CA . LEU A 1 218 ? 3.766 -8.236 -14.842 1.00 96.06 218 LEU A CA 1
ATOM 1705 C C . LEU A 1 218 ? 3.745 -9.223 -16.013 1.00 96.06 218 LEU A C 1
ATOM 1707 O O . LEU A 1 218 ? 4.174 -10.366 -15.861 1.00 96.06 218 LEU A O 1
ATOM 1711 N N . PRO A 1 219 ? 3.218 -8.834 -17.191 1.00 94.81 219 PRO A N 1
ATOM 1712 C CA . PRO A 1 219 ? 3.298 -9.689 -18.365 1.00 94.81 219 PRO A CA 1
ATOM 1713 C C . PRO A 1 219 ? 4.749 -9.835 -18.808 1.00 94.81 219 PRO A C 1
ATOM 1715 O O . PRO A 1 219 ? 5.456 -8.846 -18.996 1.00 94.81 219 PRO A O 1
ATOM 1718 N N . LYS A 1 220 ? 5.160 -11.072 -19.073 1.00 96.38 220 LYS A N 1
ATOM 1719 C CA . LYS A 1 220 ? 6.444 -11.343 -19.711 1.00 96.38 220 LYS A CA 1
ATOM 1720 C C . LYS A 1 220 ? 6.463 -10.797 -21.136 1.00 96.38 220 LYS A C 1
ATOM 1722 O O . LYS A 1 220 ? 5.582 -11.103 -21.939 1.00 96.38 220 LYS A O 1
ATOM 1727 N N . GLY A 1 221 ? 7.487 -10.012 -21.450 1.00 96.75 221 GLY A N 1
ATOM 1728 C CA . GLY A 1 221 ? 7.728 -9.464 -22.780 1.00 96.75 221 GLY A CA 1
ATOM 1729 C C . GLY A 1 221 ? 6.762 -8.358 -23.209 1.00 96.75 221 GLY A C 1
ATOM 1730 O O . GLY A 1 221 ? 6.723 -8.044 -24.399 1.00 96.75 221 GLY A O 1
ATOM 1731 N N . ALA A 1 222 ? 5.995 -7.763 -22.290 1.00 96.56 222 ALA A N 1
ATOM 1732 C CA . ALA A 1 222 ? 5.146 -6.613 -22.589 1.00 96.56 222 ALA A CA 1
ATOM 1733 C C . ALA A 1 222 ? 5.294 -5.515 -21.534 1.00 96.56 222 ALA A C 1
ATOM 1735 O O . ALA A 1 222 ? 5.474 -5.786 -20.348 1.00 96.56 222 ALA A O 1
ATOM 1736 N N . GLU A 1 223 ? 5.205 -4.266 -21.984 1.00 96.88 223 GLU A N 1
ATOM 1737 C CA . GLU A 1 223 ? 5.181 -3.118 -21.087 1.00 96.88 223 GLU A CA 1
ATOM 1738 C C . GLU A 1 223 ? 3.843 -3.035 -20.356 1.00 96.88 223 GLU A C 1
ATOM 1740 O O . GLU A 1 223 ? 2.774 -3.308 -20.911 1.00 96.88 223 GLU A O 1
ATOM 1745 N N . ARG A 1 224 ? 3.912 -2.600 -19.103 1.00 95.56 224 ARG A N 1
ATOM 1746 C CA . ARG A 1 224 ? 2.755 -2.290 -18.284 1.00 95.56 224 ARG A CA 1
ATOM 1747 C C . ARG A 1 224 ? 2.953 -0.947 -17.608 1.00 95.56 224 ARG A C 1
ATOM 1749 O O . ARG A 1 224 ? 3.902 -0.760 -16.855 1.00 95.56 224 ARG A O 1
ATOM 1756 N N . VAL A 1 225 ? 2.013 -0.039 -17.822 1.00 96.38 225 VAL A N 1
ATOM 1757 C CA . VAL A 1 225 ? 1.940 1.206 -17.061 1.00 96.38 225 VAL A CA 1
ATOM 1758 C C . VAL A 1 225 ? 1.157 0.942 -15.782 1.00 96.38 225 VAL A C 1
ATOM 1760 O O . VAL A 1 225 ? 0.053 0.397 -15.832 1.00 96.38 225 VAL A O 1
ATOM 1763 N N . ILE A 1 226 ? 1.728 1.306 -14.637 1.00 93.81 226 ILE A N 1
ATOM 1764 C CA . ILE A 1 226 ? 1.031 1.252 -13.353 1.00 93.81 226 ILE A CA 1
ATOM 1765 C C . ILE A 1 226 ? 1.113 2.593 -12.640 1.00 93.81 226 ILE A C 1
ATOM 1767 O O . ILE A 1 226 ? 2.079 3.349 -12.776 1.00 93.81 226 ILE A O 1
ATOM 1771 N N . ARG A 1 227 ? 0.094 2.857 -11.825 1.00 90.88 227 ARG A N 1
ATOM 1772 C CA . ARG A 1 227 ? 0.029 4.037 -10.977 1.00 90.88 227 ARG A CA 1
ATOM 1773 C C . ARG A 1 227 ? 0.313 3.658 -9.528 1.00 90.88 227 ARG A C 1
ATOM 1775 O O . ARG A 1 227 ? -0.400 2.854 -8.939 1.00 90.88 227 ARG A O 1
ATOM 1782 N N . CYS A 1 228 ? 1.336 4.279 -8.957 1.00 88.88 228 CYS A N 1
ATOM 1783 C CA . CYS A 1 228 ? 1.737 4.161 -7.559 1.00 88.88 228 CYS A CA 1
ATOM 1784 C C . CYS A 1 228 ? 1.463 5.510 -6.877 1.00 88.88 228 CYS A C 1
ATOM 1786 O O . CYS A 1 228 ? 2.303 6.416 -6.865 1.00 88.88 228 CYS A O 1
ATOM 1788 N N . GLY A 1 229 ? 0.235 5.686 -6.382 1.00 83.62 229 GLY A N 1
ATOM 1789 C CA . GLY A 1 229 ? -0.253 6.963 -5.856 1.00 83.62 229 GLY A CA 1
ATOM 1790 C C . GLY A 1 229 ? -0.319 8.051 -6.936 1.00 83.62 229 GLY A C 1
ATOM 1791 O O . GLY A 1 229 ? -1.081 7.962 -7.901 1.00 83.62 229 GLY A O 1
ATOM 1792 N N . LYS A 1 230 ? 0.482 9.110 -6.784 1.00 82.50 230 LYS A N 1
ATOM 1793 C CA . LYS A 1 230 ? 0.582 10.208 -7.768 1.00 82.50 230 LYS A CA 1
ATOM 1794 C C . LYS A 1 230 ? 1.707 10.007 -8.790 1.00 82.50 230 LYS A C 1
ATOM 1796 O O . LYS A 1 230 ? 1.999 10.944 -9.534 1.00 82.50 230 LYS A O 1
ATOM 1801 N N . MET A 1 231 ? 2.397 8.870 -8.761 1.00 88.25 231 MET A N 1
ATOM 1802 C CA . MET A 1 231 ? 3.459 8.540 -9.706 1.00 88.25 231 MET A CA 1
ATOM 1803 C C . MET A 1 231 ? 2.960 7.483 -10.683 1.00 88.25 231 MET A C 1
ATOM 1805 O O . MET A 1 231 ? 2.252 6.558 -10.293 1.00 88.25 231 MET A O 1
ATOM 1809 N N . GLU A 1 232 ? 3.335 7.630 -11.940 1.00 92.75 232 GLU A N 1
ATOM 1810 C CA . GLU A 1 232 ? 3.108 6.650 -12.992 1.00 92.75 232 GLU A CA 1
ATOM 1811 C C . GLU A 1 232 ? 4.465 6.108 -13.424 1.00 92.75 232 GLU A C 1
ATOM 1813 O O . GLU A 1 232 ? 5.410 6.880 -13.596 1.00 92.75 232 GLU A O 1
ATOM 1818 N N . ILE A 1 233 ? 4.569 4.787 -13.540 1.00 95.38 233 ILE A N 1
ATOM 1819 C CA . ILE A 1 233 ? 5.787 4.109 -13.975 1.00 95.38 233 ILE A CA 1
ATOM 1820 C C . ILE A 1 233 ? 5.446 3.088 -15.052 1.00 95.38 233 ILE A C 1
ATOM 1822 O O . ILE A 1 233 ? 4.388 2.457 -15.008 1.00 95.38 233 ILE A O 1
ATOM 1826 N N . THR A 1 234 ? 6.354 2.904 -16.005 1.00 97.69 234 THR A N 1
ATOM 1827 C CA . THR A 1 234 ? 6.284 1.800 -16.965 1.00 97.69 234 THR A CA 1
ATOM 1828 C C . THR A 1 234 ? 7.180 0.670 -16.481 1.00 97.69 234 THR A C 1
ATOM 1830 O O . THR A 1 234 ? 8.322 0.907 -16.100 1.00 97.69 234 THR A O 1
ATOM 1833 N N . LEU A 1 235 ? 6.652 -0.550 -16.478 1.00 97.81 235 LEU A N 1
ATOM 1834 C CA . LEU A 1 235 ? 7.335 -1.773 -16.077 1.00 97.81 235 LEU A CA 1
ATOM 1835 C C . LEU A 1 235 ? 7.432 -2.714 -17.271 1.00 97.81 235 LEU A C 1
ATOM 1837 O O . LEU A 1 235 ? 6.436 -2.943 -17.954 1.00 97.81 235 LEU A O 1
ATOM 1841 N N . PHE A 1 236 ? 8.601 -3.301 -17.481 1.00 98.06 236 PHE A N 1
ATOM 1842 C CA . PHE A 1 236 ? 8.813 -4.358 -18.464 1.00 98.06 236 PHE A CA 1
ATOM 1843 C C . PHE A 1 236 ? 9.493 -5.545 -17.787 1.00 98.06 236 PHE A C 1
ATOM 1845 O O . PHE A 1 236 ? 10.570 -5.382 -17.221 1.00 98.06 236 PHE A O 1
ATOM 1852 N N . TYR A 1 237 ? 8.863 -6.720 -17.828 1.00 97.81 237 TYR A N 1
ATOM 1853 C CA . TYR A 1 237 ? 9.439 -7.969 -17.322 1.00 97.81 237 TYR A CA 1
ATOM 1854 C C . TYR A 1 237 ? 9.946 -8.809 -18.494 1.00 97.81 237 TYR A C 1
ATOM 1856 O O . TYR A 1 237 ? 9.166 -9.184 -19.372 1.00 97.81 237 TYR A O 1
ATOM 1864 N N . ASP A 1 238 ? 11.241 -9.114 -18.525 1.00 96.31 238 ASP A N 1
ATOM 1865 C CA . ASP A 1 238 ? 11.869 -9.861 -19.625 1.00 96.31 238 ASP A CA 1
ATOM 1866 C C . ASP A 1 238 ? 11.936 -11.383 -19.389 1.00 96.31 238 ASP A C 1
ATOM 1868 O O . ASP A 1 238 ? 12.204 -12.146 -20.321 1.00 96.31 238 ASP A O 1
ATOM 1872 N N . GLY A 1 239 ? 11.617 -11.838 -18.176 1.00 95.06 239 GLY A N 1
ATOM 1873 C CA . GLY A 1 239 ? 11.770 -13.227 -17.743 1.00 95.06 239 GLY A CA 1
ATOM 1874 C C . GLY A 1 239 ? 12.876 -13.459 -16.719 1.00 95.06 239 GLY A C 1
ATOM 1875 O O . GLY A 1 239 ? 12.893 -14.528 -16.126 1.00 95.06 239 GLY A O 1
ATOM 1876 N N . ASP A 1 240 ? 13.772 -12.491 -16.529 1.00 93.81 240 ASP A N 1
ATOM 1877 C CA . ASP A 1 240 ? 14.888 -12.546 -15.579 1.00 93.81 240 ASP A CA 1
ATOM 1878 C C . ASP A 1 240 ? 14.858 -11.349 -14.605 1.00 93.81 240 ASP A C 1
ATOM 1880 O O . ASP A 1 240 ? 15.297 -11.441 -13.456 1.00 93.81 240 ASP A O 1
ATOM 1884 N N . GLY A 1 241 ? 14.354 -10.195 -15.048 1.00 95.88 241 GLY A N 1
ATOM 1885 C CA . GLY A 1 241 ? 14.299 -8.963 -14.275 1.00 95.88 241 GLY A CA 1
ATOM 1886 C C . GLY A 1 241 ? 13.208 -8.009 -14.744 1.00 95.88 241 GLY A C 1
ATOM 1887 O O . GLY A 1 241 ? 12.513 -8.245 -15.732 1.00 95.88 241 GLY A O 1
ATOM 1888 N N . VAL A 1 242 ? 13.049 -6.917 -13.997 1.00 97.88 242 VAL A N 1
ATOM 1889 C CA . VAL A 1 242 ? 12.081 -5.867 -14.323 1.00 97.88 242 VAL A CA 1
ATOM 1890 C C . VAL A 1 242 ? 12.800 -4.548 -14.533 1.00 97.88 242 VAL A C 1
ATOM 1892 O O . VAL A 1 242 ? 13.514 -4.079 -13.645 1.00 97.88 242 VAL A O 1
ATOM 1895 N N . THR A 1 243 ? 12.544 -3.921 -15.672 1.00 98.25 243 THR A N 1
ATOM 1896 C CA . THR A 1 243 ? 13.005 -2.570 -15.979 1.00 98.25 243 THR A CA 1
ATOM 1897 C C . THR A 1 243 ? 11.887 -1.573 -15.680 1.00 98.25 243 THR A C 1
ATOM 1899 O O . THR A 1 243 ? 10.759 -1.745 -16.148 1.00 98.25 243 THR A O 1
ATOM 1902 N N . ILE A 1 244 ? 12.190 -0.529 -14.902 1.00 97.88 244 ILE A N 1
ATOM 1903 C CA . ILE A 1 244 ? 11.307 0.629 -14.707 1.00 97.88 244 ILE A CA 1
ATOM 1904 C C . ILE A 1 244 ? 11.765 1.778 -15.598 1.00 97.88 244 ILE A C 1
ATOM 1906 O O . ILE A 1 244 ? 12.908 2.219 -15.478 1.00 97.88 244 ILE A O 1
ATOM 1910 N N . SER A 1 245 ? 10.850 2.321 -16.393 1.00 96.94 245 SER A N 1
ATOM 1911 C CA . SER A 1 245 ? 11.068 3.482 -17.259 1.00 96.94 245 SER A CA 1
ATOM 1912 C C . SER A 1 245 ? 9.918 4.496 -17.146 1.00 96.94 245 SER A C 1
ATOM 1914 O O . SER A 1 245 ? 8.956 4.300 -16.394 1.00 96.94 245 SER A O 1
ATOM 1916 N N . ASN A 1 246 ? 10.037 5.623 -17.860 1.00 93.75 246 ASN A N 1
ATOM 1917 C CA . ASN A 1 246 ? 9.003 6.663 -18.006 1.00 93.75 246 ASN A CA 1
ATOM 1918 C C . ASN A 1 246 ? 8.441 7.241 -16.690 1.00 93.75 246 ASN A C 1
ATOM 1920 O O . ASN A 1 246 ? 7.333 7.765 -16.655 1.00 93.75 246 ASN A O 1
ATOM 1924 N N . TYR A 1 247 ? 9.202 7.179 -15.597 1.00 92.62 247 TYR A N 1
ATOM 1925 C CA . TYR A 1 247 ? 8.757 7.673 -14.290 1.00 92.62 247 TYR A CA 1
ATOM 1926 C C . TYR A 1 247 ? 9.048 9.166 -14.077 1.00 92.62 247 TYR A C 1
ATOM 1928 O O . TYR A 1 247 ? 8.484 9.789 -13.177 1.00 92.62 247 TYR A O 1
ATOM 1936 N N . LEU A 1 248 ? 9.952 9.755 -14.872 1.00 89.88 248 LEU A N 1
ATOM 1937 C CA . LEU A 1 248 ? 10.525 11.073 -14.588 1.00 89.88 248 LEU A CA 1
ATOM 1938 C C . LEU A 1 248 ? 9.484 12.199 -14.611 1.00 89.88 248 LEU A C 1
ATOM 1940 O O . LEU A 1 248 ? 9.512 13.073 -13.740 1.00 89.88 248 LEU A O 1
ATOM 1944 N N . ASP A 1 249 ? 8.555 12.150 -15.566 1.00 85.31 249 ASP A N 1
ATOM 1945 C CA . ASP A 1 249 ? 7.545 13.190 -15.760 1.00 85.31 249 ASP A CA 1
ATOM 1946 C C . ASP A 1 249 ? 6.652 13.326 -14.521 1.00 85.31 249 ASP A C 1
ATOM 1948 O O . ASP A 1 249 ? 6.428 14.427 -14.014 1.00 85.31 249 ASP A O 1
ATOM 1952 N N . THR A 1 250 ? 6.212 12.200 -13.954 1.00 83.88 250 THR A N 1
ATOM 1953 C CA . THR A 1 250 ? 5.370 12.195 -12.749 1.00 83.88 250 THR A CA 1
ATOM 1954 C C . THR A 1 250 ? 6.167 12.288 -11.445 1.00 83.88 250 THR A C 1
ATOM 1956 O O . THR A 1 250 ? 5.607 12.695 -10.418 1.00 83.88 250 THR A O 1
ATOM 1959 N N . TYR A 1 251 ? 7.464 11.972 -11.484 1.00 82.19 251 TYR A N 1
ATOM 1960 C CA . TYR A 1 251 ? 8.396 12.093 -10.364 1.00 82.19 251 TYR A CA 1
ATOM 1961 C C . TYR A 1 251 ? 8.800 13.552 -10.090 1.00 82.19 251 TYR A C 1
ATOM 1963 O O . TYR A 1 251 ? 8.771 13.976 -8.935 1.00 82.19 251 TYR A O 1
ATOM 1971 N N . ARG A 1 252 ? 9.120 14.344 -11.129 1.00 74.38 252 ARG A N 1
ATOM 1972 C CA . ARG A 1 252 ? 9.609 15.733 -10.987 1.00 74.38 252 ARG A CA 1
ATOM 1973 C C . ARG A 1 252 ? 8.535 16.817 -11.021 1.00 74.38 252 ARG A C 1
ATOM 1975 O O . ARG A 1 252 ? 8.743 17.868 -10.421 1.00 74.38 252 ARG A O 1
ATOM 1982 N N . HIS A 1 253 ? 7.422 16.601 -11.720 1.00 62.06 253 HIS A N 1
ATOM 1983 C CA . HIS A 1 253 ? 6.429 17.657 -11.973 1.00 62.06 253 HIS A CA 1
ATOM 1984 C C . HIS A 1 253 ? 5.192 17.602 -11.065 1.00 62.06 253 HIS A C 1
ATOM 1986 O O . HIS A 1 253 ? 4.185 18.244 -11.349 1.00 62.06 253 HIS A O 1
ATOM 1992 N N . GLY A 1 254 ? 5.245 16.852 -9.962 1.00 56.19 254 GLY A N 1
ATOM 1993 C CA . GLY A 1 254 ? 4.207 16.914 -8.932 1.00 56.19 254 GLY A CA 1
ATOM 1994 C C . GLY A 1 254 ? 4.392 18.087 -7.967 1.00 56.19 254 GLY A C 1
ATOM 1995 O O . GLY A 1 254 ? 5.496 18.595 -7.799 1.00 56.19 254 GLY A O 1
ATOM 1996 N N . GLU A 1 255 ? 3.319 18.490 -7.285 1.00 54.50 255 GLU A N 1
ATOM 1997 C CA . GLU A 1 255 ? 3.427 19.376 -6.122 1.00 54.50 255 GLU A CA 1
ATOM 1998 C C . GLU A 1 255 ? 4.262 18.694 -5.020 1.00 54.50 255 GLU A C 1
ATOM 2000 O O . GLU A 1 255 ? 3.853 17.676 -4.459 1.00 54.50 255 GLU A O 1
ATOM 2005 N N . GLY A 1 256 ? 5.440 19.249 -4.719 1.00 58.03 256 GLY A N 1
ATOM 2006 C CA . GLY A 1 256 ? 6.331 18.771 -3.655 1.00 58.03 256 GLY A CA 1
ATOM 2007 C C . GLY A 1 256 ? 7.263 17.608 -4.036 1.00 58.03 256 GLY A C 1
ATOM 2008 O O . GLY A 1 256 ? 7.177 17.013 -5.107 1.00 58.03 256 GLY A O 1
ATOM 2009 N N . PHE A 1 257 ? 8.199 17.289 -3.135 1.00 59.03 257 PHE A N 1
ATOM 2010 C CA . PHE A 1 257 ? 9.104 16.143 -3.280 1.00 59.03 257 PHE A CA 1
ATOM 2011 C C . PHE A 1 257 ? 8.318 14.838 -3.115 1.00 59.03 257 PHE A C 1
ATOM 2013 O O . PHE A 1 257 ? 7.796 14.572 -2.034 1.00 59.03 257 PHE A O 1
ATOM 2020 N N . LYS A 1 258 ? 8.259 14.011 -4.164 1.00 76.25 258 LYS A N 1
ATOM 2021 C CA . LYS A 1 258 ? 7.697 12.656 -4.095 1.00 76.25 258 LYS A CA 1
ATOM 2022 C C . LYS A 1 258 ? 8.818 11.668 -3.776 1.00 76.25 258 LYS A C 1
ATOM 2024 O O . LYS A 1 258 ? 9.703 11.498 -4.609 1.00 76.25 258 LYS A O 1
ATOM 2029 N N . PRO A 1 259 ? 8.827 11.010 -2.608 1.00 87.69 259 PRO A N 1
ATOM 2030 C CA . PRO A 1 259 ? 9.828 9.995 -2.317 1.00 87.69 259 PRO A CA 1
ATOM 2031 C C . PRO A 1 259 ? 9.812 8.892 -3.380 1.00 87.69 259 PRO A C 1
ATOM 2033 O O . PRO A 1 259 ? 8.776 8.278 -3.610 1.00 87.69 259 PRO A O 1
ATOM 2036 N N . PHE A 1 260 ? 10.953 8.636 -4.016 1.00 94.50 260 PHE A N 1
ATOM 2037 C CA . PHE A 1 260 ? 11.142 7.457 -4.853 1.00 94.50 260 PHE A CA 1
ATOM 2038 C C . PHE A 1 260 ? 12.509 6.855 -4.547 1.00 94.50 260 PHE A C 1
ATOM 2040 O O . PHE A 1 260 ? 13.552 7.437 -4.853 1.00 94.50 260 PHE A O 1
ATOM 2047 N N . PHE A 1 261 ? 12.501 5.700 -3.889 1.00 96.31 261 PHE A N 1
ATOM 2048 C CA . PHE A 1 261 ? 13.700 4.988 -3.492 1.00 96.31 261 PHE A CA 1
ATOM 2049 C C . PHE A 1 261 ? 13.690 3.551 -3.992 1.00 96.31 261 PHE A C 1
ATOM 2051 O O . PHE A 1 261 ? 12.657 2.889 -4.012 1.00 96.31 261 PHE A O 1
ATOM 2058 N N . VAL A 1 262 ? 14.878 3.053 -4.313 1.00 97.38 262 VAL A N 1
ATOM 2059 C CA . VAL A 1 262 ? 15.119 1.696 -4.796 1.00 97.38 262 VAL A CA 1
ATOM 2060 C C . VAL A 1 262 ? 16.097 1.008 -3.858 1.00 97.38 262 VAL A C 1
ATOM 2062 O O . VAL A 1 262 ? 17.155 1.554 -3.523 1.00 97.38 262 VAL A O 1
ATOM 2065 N N . GLN A 1 263 ? 15.776 -0.212 -3.456 1.00 97.38 263 GLN A N 1
ATOM 2066 C CA . GLN A 1 263 ? 16.658 -1.081 -2.701 1.00 97.38 263 GLN A CA 1
ATOM 2067 C C . GLN A 1 263 ? 16.925 -2.353 -3.489 1.00 97.38 263 GLN A C 1
ATOM 2069 O O . GLN A 1 263 ? 16.020 -3.136 -3.749 1.00 97.38 263 GLN A O 1
ATOM 2074 N N . ARG A 1 264 ? 18.204 -2.576 -3.798 1.00 95.50 264 ARG A N 1
ATOM 2075 C CA . ARG A 1 264 ? 18.658 -3.795 -4.467 1.00 95.50 264 ARG A CA 1
ATOM 2076 C C . ARG A 1 264 ? 19.117 -4.836 -3.449 1.00 95.50 264 ARG A C 1
ATOM 2078 O O . ARG A 1 264 ? 20.125 -4.621 -2.756 1.00 95.50 264 ARG A O 1
ATOM 2085 N N . GLY A 1 265 ? 18.388 -5.940 -3.339 1.00 90.00 265 GLY A N 1
ATOM 2086 C CA . GLY A 1 265 ? 18.515 -6.960 -2.307 1.00 90.00 265 GLY A CA 1
ATOM 2087 C C . GLY A 1 265 ? 18.476 -6.354 -0.903 1.00 90.00 265 GLY A C 1
ATOM 2088 O O . GLY A 1 265 ? 17.706 -5.451 -0.602 1.00 90.00 265 GLY A O 1
ATOM 2089 N N . LYS A 1 266 ? 19.385 -6.788 -0.022 1.00 88.19 266 LYS A N 1
ATOM 2090 C CA . LYS A 1 266 ? 19.470 -6.296 1.371 1.00 88.19 266 LYS A CA 1
ATOM 2091 C C . LYS A 1 266 ? 20.350 -5.047 1.552 1.00 88.19 266 LYS A C 1
ATOM 2093 O O . LYS A 1 266 ? 20.820 -4.776 2.657 1.00 88.19 266 LYS A O 1
ATOM 2098 N N . LYS A 1 267 ? 20.654 -4.308 0.476 1.00 94.44 267 LYS A N 1
ATOM 2099 C CA . LYS A 1 267 ? 21.474 -3.078 0.546 1.00 94.44 267 LYS A CA 1
ATOM 2100 C C . LYS A 1 267 ? 20.658 -1.912 1.116 1.00 94.44 267 LYS A C 1
ATOM 2102 O O . LYS A 1 267 ? 19.500 -2.069 1.466 1.00 94.44 267 LYS A O 1
ATOM 2107 N N . ARG A 1 268 ? 21.258 -0.727 1.254 1.00 95.06 268 ARG A N 1
ATOM 2108 C CA . ARG A 1 268 ? 20.506 0.487 1.619 1.00 95.06 268 ARG A CA 1
ATOM 2109 C C . ARG A 1 268 ? 19.679 0.982 0.434 1.00 95.06 268 ARG A C 1
ATOM 2111 O O . ARG A 1 268 ? 20.137 0.852 -0.703 1.00 95.06 268 ARG A O 1
ATOM 2118 N N . PHE A 1 269 ? 18.530 1.593 0.718 1.00 97.06 269 PHE A N 1
ATOM 2119 C CA . PHE A 1 269 ? 17.787 2.350 -0.284 1.00 97.06 269 PHE A CA 1
ATOM 2120 C C . PHE A 1 269 ? 18.644 3.478 -0.861 1.00 97.06 269 PHE A C 1
ATOM 2122 O O . PHE A 1 269 ? 19.452 4.098 -0.163 1.00 97.06 269 PHE A O 1
ATOM 2129 N N . LYS A 1 270 ? 18.453 3.730 -2.151 1.00 96.25 270 LYS A N 1
ATOM 2130 C CA . LYS A 1 270 ? 19.006 4.868 -2.879 1.00 96.25 270 LYS A CA 1
ATOM 2131 C C . LYS A 1 270 ? 17.871 5.596 -3.576 1.00 96.25 270 LYS A C 1
ATOM 2133 O O . LYS A 1 270 ? 16.921 4.950 -4.002 1.00 96.25 270 LYS A O 1
ATOM 2138 N N . THR A 1 271 ? 17.976 6.913 -3.693 1.00 95.00 271 THR A N 1
ATOM 2139 C CA . THR A 1 271 ? 17.037 7.703 -4.494 1.00 95.00 271 THR A CA 1
ATOM 2140 C C . THR A 1 271 ? 17.037 7.194 -5.933 1.00 95.00 271 THR A C 1
ATOM 2142 O O . THR A 1 271 ? 18.099 6.842 -6.458 1.00 95.00 271 THR A O 1
ATOM 2145 N N . ALA A 1 272 ? 15.854 7.125 -6.540 1.00 93.56 272 ALA A N 1
ATOM 2146 C CA . ALA A 1 272 ? 15.716 6.844 -7.959 1.00 93.56 272 ALA A CA 1
ATOM 2147 C C . ALA A 1 272 ? 16.515 7.874 -8.787 1.00 93.56 272 ALA A C 1
ATOM 2149 O O . ALA A 1 272 ? 16.639 9.028 -8.366 1.00 93.56 272 ALA A O 1
ATOM 2150 N N . PRO A 1 273 ? 17.088 7.485 -9.939 1.00 92.25 273 PRO A N 1
ATOM 2151 C CA . PRO A 1 273 ? 17.816 8.415 -10.791 1.00 92.25 273 PRO A CA 1
ATOM 2152 C C . PRO A 1 273 ? 16.916 9.573 -11.223 1.00 92.25 273 PRO A C 1
ATOM 2154 O O . PRO A 1 273 ? 15.841 9.371 -11.784 1.00 92.25 273 PRO A O 1
ATOM 2157 N N . GLU A 1 274 ? 17.339 10.806 -10.971 1.00 90.06 274 GLU A N 1
ATOM 2158 C CA . GLU A 1 274 ? 16.558 11.975 -11.377 1.00 90.06 274 GLU A CA 1
ATOM 2159 C C . GLU A 1 274 ? 16.792 12.356 -12.847 1.00 90.06 274 GLU A C 1
ATOM 2161 O O . GLU A 1 274 ? 16.157 13.257 -13.369 1.00 90.06 274 GLU A O 1
ATOM 2166 N N . ASP A 1 275 ? 17.709 11.706 -13.550 1.00 89.75 275 ASP A N 1
ATOM 2167 C CA . ASP A 1 275 ? 17.928 11.898 -14.988 1.00 89.75 275 ASP A CA 1
ATOM 2168 C C . ASP A 1 275 ? 16.976 11.062 -15.861 1.00 89.75 275 ASP A C 1
ATOM 2170 O O . ASP A 1 275 ? 17.007 11.196 -17.082 1.00 89.75 275 ASP A O 1
ATOM 2174 N N . GLY A 1 276 ? 16.109 10.252 -15.242 1.00 89.00 276 GLY A N 1
ATOM 2175 C CA . GLY A 1 276 ? 15.151 9.388 -15.934 1.00 89.00 276 GLY A CA 1
ATOM 2176 C C . GLY A 1 276 ? 15.772 8.124 -16.521 1.00 89.00 276 GLY A C 1
ATOM 2177 O O . GLY A 1 276 ? 15.128 7.472 -17.334 1.00 89.00 276 GLY A O 1
ATOM 2178 N N . VAL A 1 277 ? 17.011 7.793 -16.142 1.00 95.44 277 VAL A N 1
ATOM 2179 C CA . VAL A 1 277 ? 17.647 6.534 -16.538 1.00 95.44 277 VAL A CA 1
ATOM 2180 C C . VAL A 1 277 ? 16.871 5.351 -15.971 1.00 95.44 277 VAL A C 1
ATOM 2182 O O . VAL A 1 277 ? 16.523 5.334 -14.791 1.00 95.44 277 VAL A O 1
ATOM 2185 N N . ASP A 1 278 ? 16.677 4.337 -16.810 1.00 97.50 278 ASP A N 1
ATOM 2186 C CA . ASP A 1 278 ? 15.956 3.124 -16.450 1.00 97.50 278 ASP A CA 1
ATOM 2187 C C . ASP A 1 278 ? 16.506 2.457 -15.179 1.00 97.50 278 ASP A C 1
ATOM 2189 O O . ASP A 1 278 ? 17.716 2.404 -14.907 1.00 97.50 278 ASP A O 1
ATOM 2193 N N . ILE A 1 279 ? 15.587 1.929 -14.375 1.00 97.38 279 ILE A N 1
ATOM 2194 C CA . ILE A 1 279 ? 15.899 1.267 -13.113 1.00 97.38 279 ILE A CA 1
ATOM 2195 C C . ILE A 1 279 ? 15.706 -0.230 -13.291 1.00 97.38 279 ILE A C 1
ATOM 2197 O O . ILE A 1 279 ? 14.583 -0.713 -13.360 1.00 97.38 279 ILE A O 1
ATOM 2201 N N . GLU A 1 280 ? 16.809 -0.969 -13.254 1.00 97.44 280 GLU A N 1
ATOM 2202 C CA . GLU A 1 280 ? 16.752 -2.431 -13.199 1.00 97.44 280 GLU A CA 1
ATOM 2203 C C . GLU A 1 280 ? 16.466 -2.932 -11.782 1.00 97.44 280 GLU A C 1
ATOM 2205 O O . GLU A 1 280 ? 17.139 -2.512 -10.819 1.00 97.44 280 GLU A O 1
ATOM 2210 N N . LEU A 1 281 ? 15.517 -3.863 -11.695 1.00 97.19 281 LEU A N 1
ATOM 2211 C CA . LEU A 1 281 ? 15.116 -4.603 -10.508 1.00 97.19 281 LEU A CA 1
ATOM 2212 C C . LEU A 1 281 ? 15.275 -6.110 -10.701 1.00 97.19 281 LEU A C 1
ATOM 2214 O O . LEU A 1 281 ? 15.166 -6.649 -11.803 1.00 97.19 281 LEU A O 1
ATOM 2218 N N . GLN A 1 282 ? 15.506 -6.789 -9.585 1.00 96.94 282 GLN A N 1
ATOM 2219 C CA . GLN A 1 282 ? 15.550 -8.242 -9.468 1.00 96.94 282 GLN A CA 1
ATOM 2220 C C . GLN A 1 282 ? 14.568 -8.712 -8.395 1.00 96.94 282 GLN A C 1
ATOM 2222 O O . GLN A 1 282 ? 14.192 -7.942 -7.508 1.00 96.94 282 GLN A O 1
ATOM 2227 N N . VAL A 1 283 ? 14.171 -9.982 -8.443 1.00 94.94 283 VAL A N 1
ATOM 2228 C CA . VAL A 1 283 ? 13.310 -10.579 -7.412 1.00 94.94 283 VAL A CA 1
ATOM 2229 C C . VAL A 1 283 ? 13.917 -10.364 -6.021 1.00 94.94 283 VAL A C 1
ATOM 2231 O O . VAL A 1 283 ? 15.106 -10.592 -5.786 1.00 94.94 283 VAL A O 1
ATOM 2234 N N . GLY A 1 284 ? 13.092 -9.894 -5.086 1.00 95.69 284 GLY A N 1
ATOM 2235 C CA . GLY A 1 284 ? 13.499 -9.511 -3.736 1.00 95.69 284 GLY A CA 1
ATOM 2236 C C . GLY A 1 284 ? 13.947 -8.051 -3.583 1.00 95.69 284 GLY A C 1
ATOM 2237 O O . GLY A 1 284 ? 14.173 -7.612 -2.451 1.00 95.69 284 GLY A O 1
ATOM 2238 N N . ASP A 1 285 ? 14.069 -7.292 -4.675 1.00 97.94 285 ASP A N 1
ATOM 2239 C CA . ASP A 1 285 ? 14.284 -5.846 -4.622 1.00 97.94 285 ASP A CA 1
ATOM 2240 C C . ASP A 1 285 ? 13.018 -5.128 -4.137 1.00 97.94 285 ASP A C 1
ATOM 2242 O O . ASP A 1 285 ? 11.889 -5.574 -4.357 1.00 97.94 285 ASP A O 1
ATOM 2246 N N . ARG A 1 286 ? 13.211 -3.989 -3.464 1.00 97.69 286 ARG A N 1
ATOM 2247 C CA . ARG A 1 286 ? 12.116 -3.176 -2.924 1.00 97.69 286 ARG A CA 1
ATOM 2248 C C . ARG A 1 286 ? 12.123 -1.764 -3.472 1.00 97.69 286 ARG A C 1
ATOM 2250 O O . ARG A 1 286 ? 13.179 -1.184 -3.730 1.00 97.69 286 ARG A O 1
ATOM 2257 N N . LEU A 1 287 ? 10.934 -1.188 -3.559 1.00 97.56 287 LEU A N 1
ATOM 2258 C CA . LEU A 1 287 ? 10.712 0.209 -3.904 1.00 97.56 287 LEU A CA 1
ATOM 2259 C C . LEU A 1 287 ? 10.007 0.916 -2.752 1.00 97.56 287 LEU A C 1
ATOM 2261 O O . LEU A 1 287 ? 9.203 0.313 -2.049 1.00 97.56 287 LEU A O 1
ATOM 2265 N N . VAL A 1 288 ? 10.272 2.206 -2.594 1.00 97.00 288 VAL A N 1
ATOM 2266 C CA . VAL A 1 288 ? 9.403 3.110 -1.836 1.00 97.00 288 VAL A CA 1
ATOM 2267 C C . VAL A 1 288 ? 8.977 4.215 -2.782 1.00 97.00 288 VAL A C 1
ATOM 2269 O O . VAL A 1 288 ? 9.843 4.932 -3.277 1.00 97.00 288 VAL A O 1
ATOM 2272 N N . ILE A 1 289 ? 7.677 4.331 -3.046 1.00 94.75 289 ILE A N 1
ATOM 2273 C CA . ILE A 1 289 ? 7.088 5.346 -3.926 1.00 94.75 289 ILE A CA 1
ATOM 2274 C C . ILE A 1 289 ? 6.017 6.085 -3.128 1.00 94.75 289 ILE A C 1
ATOM 2276 O O . ILE A 1 289 ? 5.017 5.495 -2.724 1.00 94.75 289 ILE A O 1
ATOM 2280 N N . GLY A 1 290 ? 6.229 7.376 -2.877 1.00 91.62 290 GLY A N 1
ATOM 2281 C CA . GLY A 1 290 ? 5.465 8.089 -1.860 1.00 91.62 290 GLY A CA 1
ATOM 2282 C C . GLY A 1 290 ? 5.761 7.505 -0.478 1.00 91.62 290 GLY A C 1
ATOM 2283 O O . GLY A 1 290 ? 6.912 7.439 -0.048 1.00 91.62 290 GLY A O 1
ATOM 2284 N N . ASN A 1 291 ? 4.718 7.058 0.206 1.00 92.88 291 ASN A N 1
ATOM 2285 C CA . ASN A 1 291 ? 4.808 6.267 1.429 1.00 92.88 291 ASN A CA 1
ATOM 2286 C C . ASN A 1 291 ? 4.703 4.755 1.162 1.00 92.88 291 ASN A C 1
ATOM 2288 O O . ASN A 1 291 ? 5.142 3.978 2.001 1.00 92.88 291 ASN A O 1
ATOM 2292 N N . ALA A 1 292 ? 4.165 4.318 0.022 1.00 96.25 292 ALA A N 1
ATOM 2293 C CA . ALA A 1 292 ? 3.954 2.904 -0.270 1.00 96.25 292 ALA A CA 1
ATOM 2294 C C . ALA A 1 292 ? 5.282 2.167 -0.493 1.00 96.25 292 ALA A C 1
ATOM 2296 O O . ALA A 1 292 ? 6.183 2.650 -1.186 1.00 96.25 292 ALA A O 1
ATOM 2297 N N . VAL A 1 293 ? 5.391 0.980 0.096 1.00 97.56 293 VAL A N 1
ATOM 2298 C CA . VAL A 1 293 ? 6.540 0.082 -0.007 1.00 97.56 293 VAL A CA 1
ATOM 2299 C C . VAL A 1 293 ? 6.142 -1.099 -0.877 1.00 97.56 293 VAL A C 1
ATOM 2301 O O . VAL A 1 293 ? 5.175 -1.793 -0.577 1.00 97.56 293 VAL A O 1
ATOM 2304 N N . TYR A 1 294 ? 6.913 -1.356 -1.927 1.00 97.88 294 TYR A N 1
ATOM 2305 C CA . TYR A 1 294 ? 6.683 -2.464 -2.847 1.00 97.88 294 TYR A CA 1
ATOM 2306 C C . TYR A 1 294 ? 7.833 -3.462 -2.797 1.00 97.88 294 TYR A C 1
ATOM 2308 O O . TYR A 1 294 ? 8.983 -3.092 -2.547 1.00 97.88 294 TYR A O 1
ATOM 2316 N N . LEU A 1 295 ? 7.519 -4.721 -3.071 1.00 97.44 295 LEU A N 1
ATOM 2317 C CA . LEU A 1 295 ? 8.453 -5.828 -3.216 1.00 97.44 295 LEU A CA 1
ATOM 2318 C C . LEU A 1 295 ? 8.220 -6.482 -4.575 1.00 97.44 295 LEU A C 1
ATOM 2320 O O . LEU A 1 295 ? 7.086 -6.825 -4.906 1.00 97.44 295 LEU A O 1
ATOM 2324 N N . LEU A 1 296 ? 9.294 -6.676 -5.336 1.00 97.38 296 LEU A N 1
ATOM 2325 C CA . LEU A 1 296 ? 9.247 -7.510 -6.529 1.00 97.38 296 LEU A CA 1
ATOM 2326 C C . LEU A 1 296 ? 9.337 -8.981 -6.105 1.00 97.38 296 LEU A C 1
ATOM 2328 O O . LEU A 1 296 ? 10.341 -9.397 -5.517 1.00 97.38 296 LEU A O 1
ATOM 2332 N N . LYS A 1 297 ? 8.285 -9.750 -6.377 1.00 94.75 297 LYS A N 1
ATOM 2333 C CA . LYS A 1 297 ? 8.208 -11.197 -6.160 1.00 94.75 297 LYS A CA 1
ATOM 2334 C C . LYS A 1 297 ? 8.120 -11.925 -7.504 1.00 94.75 297 LYS A C 1
ATOM 2336 O O . LYS A 1 297 ? 7.785 -11.324 -8.524 1.00 94.75 297 LYS A O 1
ATOM 2341 N N . GLU A 1 298 ? 8.425 -13.211 -7.465 1.00 89.00 298 GLU A N 1
ATOM 2342 C CA . GLU A 1 298 ? 8.164 -14.164 -8.539 1.00 89.00 298 GLU A CA 1
ATOM 2343 C C . GLU A 1 298 ? 7.439 -15.361 -7.911 1.00 89.00 298 GLU A C 1
ATOM 2345 O O . GLU A 1 298 ? 7.774 -15.727 -6.775 1.00 89.00 298 GLU A O 1
ATOM 2350 N N . GLU A 1 299 ? 6.406 -15.866 -8.587 1.00 79.88 299 GLU A N 1
ATOM 2351 C CA . GLU A 1 299 ? 5.545 -16.972 -8.128 1.00 79.88 299 GLU A CA 1
ATOM 2352 C C . GLU A 1 299 ? 6.130 -18.359 -8.448 1.00 79.88 299 GLU A C 1
ATOM 2354 O O . GLU A 1 299 ? 6.655 -18.556 -9.570 1.00 79.88 299 GLU A O 1
#